Protein AF-A0AAU0S8W0-F1 (afdb_monomer)

Nearest PDB structures (foldseek):
  8cdj-assembly1_D  TM=6.525E-01  e=2.803E-01  Homo sapiens
  7z8t-assembly1_D  TM=6.623E-01  e=2.803E-01  Homo sapiens
  7zbz-assembly1_D  TM=6.639E-01  e=4.796E-01  Homo sapiens
  1u6g-assembly1_C  TM=6.606E-01  e=6.621E-01  Homo sapiens
  6lyq-assembly1_A  TM=6.878E-01  e=5.381E+00  Escherichia coli K-12

Solvent-accessible surface area (backbone atoms only — not comparable to full-atom values): 16474 Å² total; per-residue (Å²): 134,85,87,85,89,75,90,78,86,78,78,77,86,72,80,75,73,72,75,81,63,52,69,45,64,50,66,24,34,27,66,40,72,46,66,46,52,93,58,69,86,47,41,67,53,52,50,59,54,32,69,68,59,67,65,45,73,46,27,80,69,37,64,66,62,57,50,20,44,51,44,42,43,68,72,43,71,80,40,49,70,49,69,48,78,46,81,32,65,57,18,23,25,35,42,36,38,36,48,39,72,73,86,60,74,73,81,59,77,89,72,90,53,40,98,53,71,77,74,58,67,66,61,53,52,53,50,53,52,42,53,54,49,51,50,44,43,30,51,29,68,82,58,60,80,88,50,76,45,67,47,96,68,43,20,50,36,42,77,49,66,74,55,27,54,43,30,53,51,45,27,57,53,45,67,77,38,53,76,51,49,66,51,26,51,39,30,72,47,58,69,54,25,26,50,40,47,55,51,40,44,25,53,43,46,57,70,60,36,41,60,52,28,65,75,28,62,73,44,85,46,65,67,34,20,36,36,18,33,49,48,44,35,74,42,37,90,75,56,46,76,76,53,46,53,58,51,44,54,54,29,58,52,34,58,73,64,56,55,68,63,44,25,53,31,23,50,50,30,44,52,44,54,47,53,51,55,70,75,61,74,81,81,84,78,81,88,74,90,133

pLDDT: mean 78.85, std 19.4, range [22.61, 96.75]

Secondary structure (DSSP, 8-state):
----------------------GGGSEEEEEEEEEE-S-GGGHHHHHHHH---TT-EEETT-HHHHHHHHHHHHH-TTEEEEEEEEEETTTEEEEEEEEEETT----PPPP--B-PPPPPHHHHHHHHHHHHHHHHHHH-SSS----EEE-TTSSEEESSHHHHHHHHHHHHHHHH-HHHHHHHTTBS-HHHHHHHHHHGGGSS-HHHHHHHHHTTTT-SSHHHHHHHHHHHHHTGGGS-HHHHHHHHHHHHHHHHHS-HHHHHHHHHHHHHHHHHHHHS-SSSSS-S--

Radius of gyration: 23.42 Å; Cα contacts (8 Å, |Δi|>4): 396; chains: 1; bounding box: 45×95×62 Å

Sequence (290 aa):
MKIIFILCIFFFSCHVTASDRTASDVALKWVDIEVITNQFDQINEVKKVSGLRPGFTAALSDPLLRSACNRIRTKYKTAKINCRGISMEGASALYVVEISDLENSDSIPDRYCSEVKVLPPESVILLENWKLTLEKQLASPESGPISEYINDNHFLDYRHSELHEFALALYREISLHMSRIDNQVASCISEERENVINLLNFLGDPNRAIRIAETYLADEDASVRNSAFRLLASFSKYITVRSSQHLLDLACNNLRNTTFTDRNKSLVLISELLTKKTLQPIQSANNVDS

Structure (mmCIF, N/CA/C/O backbone):
data_AF-A0AAU0S8W0-F1
#
_entry.id   AF-A0AAU0S8W0-F1
#
loop_
_atom_site.group_PDB
_atom_site.id
_atom_site.type_symbol
_atom_site.label_atom_id
_atom_site.label_alt_id
_atom_site.label_comp_id
_atom_site.label_asym_id
_atom_site.label_entity_id
_atom_site.label_seq_id
_atom_site.pdbx_PDB_ins_code
_atom_site.Cartn_x
_atom_site.Cartn_y
_atom_site.Cartn_z
_atom_site.occupancy
_atom_site.B_iso_or_equiv
_atom_site.auth_seq_id
_atom_site.auth_comp_id
_atom_site.auth_asym_id
_atom_site.auth_atom_id
_atom_site.pdbx_PDB_model_num
ATOM 1 N N . MET A 1 1 ? 23.365 53.503 -33.150 1.00 32.06 1 MET A N 1
ATOM 2 C CA . MET A 1 1 ? 24.481 52.723 -32.573 1.00 32.06 1 MET A CA 1
ATOM 3 C C . MET A 1 1 ? 24.661 53.153 -31.117 1.00 32.06 1 MET A C 1
ATOM 5 O O . MET A 1 1 ? 24.812 54.345 -30.908 1.00 32.06 1 MET A O 1
ATOM 9 N N . LYS A 1 2 ? 24.622 52.186 -30.177 1.00 29.95 2 LYS A N 1
ATOM 10 C CA . LYS A 1 2 ? 24.840 52.261 -28.704 1.00 29.95 2 LYS A CA 1
ATOM 11 C C . LYS A 1 2 ? 23.779 53.048 -27.904 1.00 29.95 2 LYS A C 1
ATOM 13 O O . LYS A 1 2 ? 23.778 54.266 -27.909 1.00 29.95 2 LYS A O 1
ATOM 18 N N . ILE A 1 3 ? 22.715 52.385 -27.431 1.00 32.03 3 ILE A N 1
ATOM 19 C CA . ILE A 1 3 ? 22.570 51.588 -26.182 1.00 32.03 3 ILE A CA 1
ATOM 20 C C . ILE A 1 3 ? 22.672 52.469 -24.926 1.00 32.03 3 ILE A C 1
ATOM 22 O O . ILE A 1 3 ? 23.760 52.733 -24.428 1.00 32.03 3 ILE A O 1
ATOM 26 N N . ILE A 1 4 ? 21.502 52.858 -24.412 1.00 32.12 4 ILE A N 1
ATOM 27 C CA . ILE A 1 4 ? 21.273 53.248 -23.019 1.00 32.12 4 ILE A CA 1
ATOM 28 C C . ILE A 1 4 ? 20.640 52.023 -22.355 1.00 32.12 4 ILE A C 1
ATOM 30 O O . ILE A 1 4 ? 19.534 51.625 -22.714 1.00 32.12 4 ILE A O 1
ATOM 34 N N . PHE A 1 5 ? 21.372 51.395 -21.438 1.00 28.34 5 PHE A N 1
ATOM 35 C CA . PHE A 1 5 ? 20.883 50.309 -20.594 1.00 28.34 5 PHE A CA 1
ATOM 36 C C . PHE A 1 5 ? 20.460 50.948 -19.268 1.00 28.34 5 PHE A C 1
ATOM 38 O O . PHE A 1 5 ? 21.302 51.256 -18.428 1.00 28.34 5 PHE A O 1
ATOM 45 N N . ILE A 1 6 ? 19.164 51.216 -19.106 1.00 32.41 6 ILE A N 1
ATOM 46 C CA . ILE A 1 6 ? 18.573 51.506 -17.798 1.00 32.41 6 ILE A CA 1
ATOM 47 C C . ILE A 1 6 ? 17.739 50.290 -17.420 1.00 32.41 6 ILE A C 1
ATOM 49 O O . ILE A 1 6 ? 16.803 49.899 -18.113 1.00 32.41 6 ILE A O 1
ATOM 53 N N . LEU A 1 7 ? 18.172 49.676 -16.324 1.00 28.03 7 LEU A N 1
ATOM 54 C CA . LEU A 1 7 ? 17.565 48.552 -15.638 1.00 28.03 7 LEU A CA 1
ATOM 55 C C . LEU A 1 7 ? 16.153 48.951 -15.171 1.00 28.03 7 LEU A C 1
ATOM 57 O O . LEU A 1 7 ? 15.996 49.648 -14.172 1.00 28.03 7 LEU A O 1
ATOM 61 N N . CYS A 1 8 ? 15.118 48.500 -15.876 1.00 25.83 8 CYS A N 1
ATOM 62 C CA . CYS A 1 8 ? 13.765 48.440 -15.331 1.00 25.83 8 CYS A CA 1
ATOM 63 C C . CYS A 1 8 ? 13.524 47.017 -14.825 1.00 25.83 8 CYS A C 1
ATOM 65 O O . CYS A 1 8 ? 13.118 46.131 -15.573 1.00 25.83 8 CYS A O 1
ATOM 67 N N . ILE A 1 9 ? 13.800 46.809 -13.537 1.00 29.48 9 ILE A N 1
ATOM 68 C CA . ILE A 1 9 ? 13.311 45.660 -12.777 1.00 29.48 9 ILE A CA 1
ATOM 69 C C . ILE A 1 9 ? 11.802 45.868 -12.601 1.00 29.48 9 ILE A C 1
ATOM 71 O O . ILE A 1 9 ? 11.355 46.537 -11.677 1.00 29.48 9 ILE A O 1
ATOM 75 N N . PHE A 1 10 ? 11.023 45.313 -13.523 1.00 26.89 10 PHE A N 1
ATOM 76 C CA . PHE A 1 10 ? 9.624 44.964 -13.300 1.00 26.89 10 PHE A CA 1
ATOM 77 C C . PHE A 1 10 ? 9.554 43.439 -13.253 1.00 26.89 10 PHE A C 1
ATOM 79 O O . PHE A 1 10 ? 9.259 42.792 -14.253 1.00 26.89 10 PHE A O 1
ATOM 86 N N . PHE A 1 11 ? 9.850 42.855 -12.091 1.00 26.89 11 PHE A N 1
ATOM 87 C CA . PHE A 1 11 ? 9.315 41.536 -11.780 1.00 26.89 11 PHE A CA 1
ATOM 88 C C . PHE A 1 11 ? 8.020 41.744 -11.017 1.00 26.89 11 PHE A C 1
ATOM 90 O O . PHE A 1 11 ? 7.998 42.194 -9.872 1.00 26.89 11 PHE A O 1
ATOM 97 N N . PHE A 1 12 ? 6.944 41.466 -11.743 1.00 27.91 12 PHE A N 1
ATOM 98 C CA . PHE A 1 12 ? 5.604 41.286 -11.235 1.00 27.91 12 PHE A CA 1
ATOM 99 C C . PHE A 1 12 ? 5.625 40.502 -9.925 1.00 27.91 12 PHE A C 1
ATOM 101 O O . PHE A 1 12 ? 6.168 39.401 -9.831 1.00 27.91 12 PHE A O 1
ATOM 108 N N . SER A 1 13 ? 4.965 41.083 -8.933 1.00 28.12 13 SER A N 1
ATOM 109 C CA . SER A 1 13 ? 4.451 40.394 -7.768 1.00 28.12 13 SER A CA 1
ATOM 110 C C . SER A 1 13 ? 3.520 39.263 -8.216 1.00 28.12 13 SER A C 1
ATOM 112 O O . SER A 1 13 ? 2.322 39.461 -8.375 1.00 28.12 13 SER A O 1
ATOM 114 N N . CYS A 1 14 ? 4.055 38.057 -8.380 1.00 22.61 14 CYS A N 1
ATOM 115 C CA . CYS A 1 14 ? 3.301 36.863 -8.037 1.00 22.61 14 CYS A CA 1
ATOM 116 C C . CYS A 1 14 ? 3.643 36.571 -6.582 1.00 22.61 14 CYS A C 1
ATOM 118 O O . CYS A 1 14 ? 4.651 35.941 -6.273 1.00 22.61 14 CYS A O 1
ATOM 120 N N . HIS A 1 15 ? 2.801 37.064 -5.671 1.00 24.61 15 HIS A N 1
ATOM 121 C CA . HIS A 1 15 ? 2.592 36.343 -4.427 1.00 24.61 15 HIS A CA 1
ATOM 122 C C . HIS A 1 15 ? 2.082 34.960 -4.829 1.00 24.61 15 HIS A C 1
ATOM 124 O O . HIS A 1 15 ? 0.888 34.753 -5.026 1.00 24.61 15 HIS A O 1
ATOM 130 N N . VAL A 1 16 ? 3.005 34.016 -4.989 1.00 24.02 16 VAL A N 1
ATOM 131 C CA . VAL A 1 16 ? 2.693 32.616 -4.760 1.00 24.02 16 VAL A CA 1
ATOM 132 C C . VAL A 1 16 ? 2.439 32.553 -3.262 1.00 24.02 16 VAL A C 1
ATOM 134 O O . VAL A 1 16 ? 3.329 32.274 -2.465 1.00 24.02 16 VAL A O 1
ATOM 137 N N . THR A 1 17 ? 1.216 32.886 -2.851 1.00 26.62 17 THR A N 1
ATOM 138 C CA . THR A 1 17 ? 0.635 32.202 -1.707 1.00 26.62 17 THR A CA 1
ATOM 139 C C . THR A 1 17 ? 0.587 30.749 -2.132 1.00 26.62 17 THR A C 1
ATOM 141 O O . THR A 1 17 ? -0.372 30.299 -2.759 1.00 26.62 17 THR A O 1
ATOM 144 N N . ALA A 1 18 ? 1.683 30.044 -1.860 1.00 26.84 18 ALA A N 1
ATOM 145 C CA . ALA A 1 18 ? 1.638 28.628 -1.614 1.00 26.84 18 ALA A CA 1
ATOM 146 C C . ALA A 1 18 ? 0.591 28.483 -0.512 1.00 26.84 18 ALA A C 1
ATOM 148 O O . ALA A 1 18 ? 0.826 28.771 0.659 1.00 26.84 18 ALA A O 1
ATOM 149 N N . SER A 1 19 ? -0.631 28.151 -0.913 1.00 28.36 19 SER A N 1
ATOM 150 C CA . SER A 1 19 ? -1.501 27.409 -0.030 1.00 28.36 19 SER A CA 1
ATOM 151 C C . SER A 1 19 ? -0.804 26.063 0.119 1.00 28.36 19 SER A C 1
ATOM 153 O O . SER A 1 19 ? -1.128 25.128 -0.610 1.00 28.36 19 SER A O 1
ATOM 155 N N . ASP A 1 20 ? 0.163 26.003 1.039 1.00 31.67 20 ASP A N 1
ATOM 156 C CA . ASP A 1 20 ? 0.683 24.793 1.675 1.00 31.67 20 ASP A CA 1
ATOM 157 C C . ASP A 1 20 ? -0.466 24.132 2.444 1.00 31.67 20 ASP A C 1
ATOM 159 O O . ASP A 1 20 ? -0.455 23.988 3.660 1.00 31.67 20 ASP A O 1
ATOM 163 N N . ARG A 1 21 ? -1.525 23.762 1.725 1.00 33.91 21 ARG A N 1
ATOM 164 C CA . ARG A 1 21 ? -2.426 22.720 2.171 1.00 33.91 21 ARG A CA 1
ATOM 165 C C . ARG A 1 21 ? -1.772 21.443 1.698 1.00 33.91 21 ARG A C 1
ATOM 167 O O . ARG A 1 21 ? -2.054 20.949 0.608 1.00 33.91 21 ARG A O 1
ATOM 174 N N . THR A 1 22 ? -0.859 20.940 2.517 1.00 42.81 22 THR A N 1
ATOM 175 C CA . THR A 1 22 ? -0.537 19.518 2.512 1.00 42.81 22 THR A CA 1
ATOM 176 C C . THR A 1 22 ? -1.856 18.741 2.519 1.00 42.81 22 THR A C 1
ATOM 178 O O . THR A 1 22 ? -2.847 19.190 3.103 1.00 42.81 22 THR A O 1
ATOM 181 N N . ALA A 1 23 ? -1.909 17.573 1.872 1.00 48.97 23 ALA A N 1
ATOM 182 C CA . ALA A 1 23 ? -3.107 16.722 1.865 1.00 48.97 23 ALA A CA 1
ATOM 183 C C . ALA A 1 23 ? -3.649 16.443 3.290 1.00 48.97 23 ALA A C 1
ATOM 185 O O . ALA A 1 23 ? -4.834 16.160 3.461 1.00 48.97 23 ALA A O 1
ATOM 186 N N . SER A 1 24 ? -2.808 16.629 4.319 1.00 58.75 24 SER A N 1
ATOM 187 C CA . SER A 1 24 ? -3.168 16.614 5.738 1.00 58.75 24 SER A CA 1
ATOM 188 C C . SER A 1 24 ? -4.278 17.581 6.148 1.00 58.75 24 SER A C 1
ATOM 190 O O . SER A 1 24 ? -4.929 17.303 7.151 1.00 58.75 24 SER A O 1
ATOM 192 N N . ASP A 1 25 ? -4.488 18.676 5.409 1.00 70.94 25 ASP A N 1
ATOM 193 C CA . ASP A 1 25 ? -5.401 19.774 5.762 1.00 70.94 25 ASP A CA 1
ATOM 194 C C . ASP A 1 25 ? -6.706 19.752 4.952 1.00 70.94 25 ASP A C 1
ATOM 196 O O . ASP A 1 25 ? -7.592 20.594 5.141 1.00 70.94 25 ASP A O 1
ATOM 200 N N . VAL A 1 26 ? -6.853 18.780 4.048 1.00 79.19 26 VAL A N 1
ATOM 201 C CA . VAL A 1 26 ? -8.117 18.528 3.355 1.00 79.19 26 VAL A CA 1
ATOM 202 C C . VAL A 1 26 ? -9.079 17.863 4.333 1.00 79.19 26 VAL A C 1
ATOM 204 O O . VAL A 1 26 ? -8.762 16.851 4.954 1.00 79.19 26 VAL A O 1
ATOM 207 N N . ALA A 1 27 ? -10.265 18.446 4.486 1.00 86.38 27 ALA A N 1
ATOM 208 C CA . ALA A 1 27 ? -11.272 17.926 5.393 1.00 86.38 27 ALA A CA 1
ATOM 209 C C . ALA A 1 27 ? -11.915 16.660 4.804 1.00 86.38 27 ALA A C 1
ATOM 211 O O . ALA A 1 27 ? -12.496 16.706 3.721 1.00 86.38 27 ALA A O 1
ATOM 212 N N . LEU A 1 28 ? -11.823 15.544 5.529 1.00 88.38 28 LEU A N 1
ATOM 213 C CA . LEU A 1 28 ? -12.359 14.246 5.123 1.00 88.38 28 LEU A CA 1
ATOM 214 C C . LEU A 1 28 ? -13.612 13.914 5.931 1.00 88.38 28 LEU A C 1
ATOM 216 O O . LEU A 1 28 ? -13.687 14.209 7.127 1.00 88.38 28 LEU A O 1
ATOM 220 N N . LYS A 1 29 ? -14.586 13.262 5.296 1.00 92.38 29 LYS A N 1
ATOM 221 C CA . LYS A 1 29 ? -15.752 12.683 5.961 1.00 92.38 29 LYS A CA 1
ATOM 222 C C . LYS A 1 29 ? -15.375 11.334 6.570 1.00 92.38 29 LYS A C 1
ATOM 224 O O . LYS A 1 29 ? -15.158 10.355 5.863 1.00 92.38 29 LYS A O 1
ATOM 229 N N . TRP A 1 30 ? -15.358 11.255 7.890 1.00 93.31 30 TRP A N 1
ATOM 230 C CA . TRP A 1 30 ? -14.997 10.043 8.613 1.00 93.31 30 TRP A CA 1
ATOM 231 C C . TRP A 1 30 ? -16.183 9.088 8.691 1.00 93.31 30 TRP A C 1
ATOM 233 O O . TRP A 1 30 ? -17.122 9.318 9.452 1.00 93.31 30 TRP A O 1
ATOM 243 N N . VAL A 1 31 ? -16.177 8.037 7.876 1.00 93.38 31 VAL A N 1
ATOM 244 C CA . VAL A 1 31 ? -17.350 7.181 7.659 1.00 93.38 31 VAL A CA 1
ATOM 245 C C . VAL A 1 31 ? -17.606 6.201 8.800 1.00 93.38 31 VAL A C 1
ATOM 247 O O . VAL A 1 31 ? -18.765 5.911 9.074 1.00 93.38 31 VAL A O 1
ATOM 250 N N . ASP A 1 32 ? -16.565 5.745 9.498 1.00 92.25 32 ASP A N 1
ATOM 251 C CA . ASP A 1 32 ? -16.671 4.936 10.719 1.00 92.25 32 ASP A CA 1
ATOM 252 C C . ASP A 1 32 ? -15.347 4.963 11.511 1.00 92.25 32 ASP A C 1
ATOM 254 O O . ASP A 1 32 ? -14.320 5.491 11.066 1.00 92.25 32 ASP A O 1
ATOM 258 N N . ILE A 1 33 ? -15.397 4.382 12.705 1.00 91.81 33 ILE A N 1
ATOM 259 C CA . ILE A 1 33 ? -14.261 3.999 13.531 1.00 91.81 33 ILE A CA 1
ATOM 260 C C . ILE A 1 33 ? -14.105 2.484 13.416 1.00 91.81 33 ILE A C 1
ATOM 262 O O . ILE A 1 33 ? -14.977 1.747 13.872 1.00 91.81 33 ILE A O 1
ATOM 266 N N . GLU A 1 34 ? -12.994 2.016 12.868 1.00 88.88 34 GLU A N 1
ATOM 267 C CA . GLU A 1 34 ? -12.678 0.591 12.797 1.00 88.88 34 GLU A CA 1
ATOM 268 C C . GLU A 1 34 ? -11.776 0.212 13.971 1.00 88.88 34 GLU A C 1
ATOM 270 O O . GLU A 1 34 ? -10.740 0.842 14.189 1.00 88.88 34 GLU A O 1
ATOM 275 N N . VAL A 1 35 ? -12.162 -0.803 14.747 1.00 87.44 35 VAL A N 1
ATOM 276 C CA . VAL A 1 35 ? -11.379 -1.268 15.901 1.00 87.44 35 VAL A CA 1
ATOM 277 C C . VAL A 1 35 ? -10.846 -2.656 15.608 1.00 87.44 35 VAL A C 1
ATOM 279 O O . VAL A 1 35 ? -11.622 -3.598 15.468 1.00 87.44 35 VAL A O 1
ATOM 282 N N . ILE A 1 36 ? -9.523 -2.789 15.579 1.00 81.19 36 ILE A N 1
ATOM 283 C CA . ILE A 1 36 ? -8.864 -4.075 15.388 1.00 81.19 36 ILE A CA 1
ATOM 284 C C . ILE A 1 36 ? -8.243 -4.530 16.686 1.00 81.19 36 ILE A C 1
ATOM 286 O O . ILE A 1 36 ? -7.337 -3.901 17.229 1.00 81.19 36 ILE A O 1
ATOM 290 N N . THR A 1 37 ? -8.751 -5.655 17.160 1.00 81.31 37 THR A N 1
ATOM 291 C CA . THR A 1 37 ? -8.352 -6.287 18.405 1.00 81.31 37 THR A CA 1
ATOM 292 C C . THR A 1 37 ? -8.659 -7.777 18.318 1.00 81.31 37 THR A C 1
ATOM 294 O O . THR A 1 37 ? -9.568 -8.188 17.596 1.00 81.31 37 THR A O 1
ATOM 297 N N . ASN A 1 38 ? -7.916 -8.591 19.065 1.00 74.12 38 ASN A N 1
ATOM 298 C CA . ASN A 1 38 ? -8.281 -9.991 19.295 1.00 74.12 38 ASN A CA 1
ATOM 299 C C . ASN A 1 38 ? -9.389 -10.125 20.367 1.00 74.12 38 ASN A C 1
ATOM 301 O O . ASN A 1 38 ? -9.966 -11.197 20.528 1.00 74.12 38 ASN A O 1
ATOM 305 N N . GLN A 1 39 ? -9.690 -9.043 21.093 1.00 81.38 39 GLN A N 1
ATOM 306 C CA . GLN A 1 39 ? -10.667 -8.972 22.183 1.00 81.38 39 GLN A CA 1
ATOM 307 C C . GLN A 1 39 ? -11.937 -8.266 21.678 1.00 81.38 39 GLN A C 1
ATOM 309 O O . GLN A 1 39 ? -12.151 -7.070 21.892 1.00 81.38 39 GLN A O 1
ATOM 314 N N . PHE A 1 40 ? -12.745 -8.996 20.901 1.00 80.94 40 PHE A N 1
ATOM 315 C CA . PHE A 1 40 ? -13.895 -8.448 20.160 1.00 80.94 40 PHE A CA 1
ATOM 316 C C . PHE A 1 40 ? -14.958 -7.778 21.045 1.00 80.94 40 PHE A C 1
ATOM 318 O O . PHE A 1 40 ? -15.670 -6.881 20.593 1.00 80.94 40 PHE A O 1
ATOM 325 N N . ASP A 1 41 ? -15.053 -8.175 22.312 1.00 86.12 41 ASP A N 1
ATOM 326 C CA . ASP A 1 41 ? -15.945 -7.594 23.315 1.00 86.12 41 ASP A CA 1
ATOM 327 C C . ASP A 1 41 ? -15.633 -6.117 23.619 1.00 86.12 41 ASP A C 1
ATOM 329 O O . ASP A 1 41 ? -16.524 -5.359 24.010 1.00 86.12 41 ASP A O 1
ATOM 333 N N . GLN A 1 42 ? -14.405 -5.665 23.352 1.00 87.44 42 GLN A N 1
ATOM 334 C CA . GLN A 1 42 ? -13.969 -4.294 23.624 1.00 87.44 42 GLN A CA 1
ATOM 335 C C . GLN A 1 42 ? -14.287 -3.305 22.496 1.00 87.44 42 GLN A C 1
ATOM 337 O O . GLN A 1 42 ? -14.213 -2.096 22.714 1.00 87.44 42 GLN A O 1
ATOM 342 N N . ILE A 1 43 ? -14.687 -3.767 21.304 1.00 89.44 43 ILE A N 1
ATOM 343 C CA . ILE A 1 43 ? -14.872 -2.912 20.114 1.00 89.44 43 ILE A CA 1
ATOM 344 C C . ILE A 1 43 ? -15.814 -1.733 20.392 1.00 89.44 43 ILE A C 1
ATOM 346 O O . ILE A 1 43 ? -15.469 -0.574 20.148 1.00 89.44 43 ILE A O 1
ATOM 350 N N . ASN A 1 44 ? -16.995 -2.006 20.950 1.00 92.69 44 ASN A N 1
ATOM 351 C CA . ASN A 1 44 ? -17.990 -0.967 21.226 1.00 92.69 44 ASN A CA 1
ATOM 352 C C . ASN A 1 44 ? -17.523 0.012 22.312 1.00 92.69 44 ASN A C 1
ATOM 354 O O . ASN A 1 44 ? -17.827 1.207 22.247 1.00 92.69 44 ASN A O 1
ATOM 358 N N . GLU A 1 45 ? -16.768 -0.474 23.298 1.00 94.62 45 GLU A N 1
ATOM 359 C CA . GLU A 1 45 ? -16.191 0.379 24.334 1.00 94.62 45 GLU A CA 1
ATOM 360 C C . GLU A 1 45 ? -15.124 1.304 23.744 1.00 94.62 45 GLU A C 1
ATOM 362 O O . GLU A 1 45 ? -15.156 2.505 24.005 1.00 94.62 45 GLU A O 1
ATOM 367 N N . VAL A 1 46 ? -14.239 0.792 22.888 1.00 93.12 46 VAL A N 1
ATOM 368 C CA . VAL A 1 46 ? -13.207 1.585 22.207 1.00 93.12 46 VAL A CA 1
ATOM 369 C C . VAL A 1 46 ? -13.840 2.676 21.346 1.00 93.12 46 VAL A C 1
ATOM 371 O O . VAL A 1 46 ? -13.453 3.844 21.466 1.00 93.12 46 VAL A O 1
ATOM 374 N N . LYS A 1 47 ? -14.867 2.341 20.547 1.00 94.12 47 LYS A N 1
ATOM 375 C CA . LYS A 1 47 ? -15.629 3.336 19.771 1.00 94.12 47 LYS A CA 1
ATOM 376 C C . LYS A 1 47 ? -16.189 4.427 20.692 1.00 94.12 47 LYS A C 1
ATOM 378 O O . LYS A 1 47 ? -15.999 5.613 20.422 1.00 94.12 47 LYS A O 1
ATOM 383 N N . LYS A 1 48 ? -16.785 4.050 21.829 1.00 94.88 48 LYS A N 1
ATOM 384 C CA . LYS A 1 48 ? -17.325 4.992 22.825 1.00 94.88 48 LYS A CA 1
ATOM 385 C C . LYS A 1 48 ? -16.243 5.870 23.470 1.00 94.88 48 LYS A C 1
ATOM 387 O O . LYS A 1 48 ? -16.441 7.077 23.592 1.00 94.88 48 LYS A O 1
ATOM 392 N N . VAL A 1 49 ? -15.109 5.295 23.871 1.00 96.19 49 VAL A N 1
ATOM 393 C CA . VAL A 1 49 ? -13.985 6.000 24.522 1.00 96.19 49 VAL A CA 1
ATOM 394 C C . VAL A 1 49 ? -13.298 6.971 23.562 1.00 96.19 49 VAL A C 1
ATOM 396 O O . VAL A 1 49 ? -12.873 8.052 23.980 1.00 96.19 49 VAL A O 1
ATOM 399 N N . SER A 1 50 ? -13.229 6.627 22.272 1.00 94.56 50 SER A N 1
ATOM 400 C CA . SER A 1 50 ? -12.685 7.519 21.246 1.00 94.56 50 SER A CA 1
ATOM 401 C C . SER A 1 50 ? -13.415 8.866 21.225 1.00 94.56 50 SER A C 1
ATOM 403 O O . SER A 1 50 ? -12.785 9.895 20.998 1.00 94.56 50 SER A O 1
ATOM 405 N N . GLY A 1 51 ? -14.722 8.886 21.512 1.00 93.44 51 GLY A N 1
ATOM 406 C CA . GLY A 1 51 ? -15.569 10.078 21.441 1.00 93.44 51 GLY A CA 1
ATOM 407 C C . GLY A 1 51 ? -15.815 10.597 20.018 1.00 93.44 51 GLY A C 1
ATOM 408 O O . GLY A 1 51 ? -16.451 11.637 19.864 1.00 93.44 51 GLY A O 1
ATOM 409 N N . LEU A 1 52 ? -15.321 9.899 18.991 1.00 93.62 52 LEU A N 1
ATOM 410 C CA . LEU A 1 52 ? -15.594 10.212 17.592 1.00 93.62 52 LEU A CA 1
ATOM 411 C C . LEU A 1 52 ? -16.981 9.678 17.204 1.00 93.62 52 LEU A C 1
ATOM 413 O O . LEU A 1 52 ? -17.484 8.722 17.797 1.00 93.62 52 LEU A O 1
ATOM 417 N N . ARG A 1 53 ? -17.625 10.306 16.217 1.00 91.50 53 ARG A N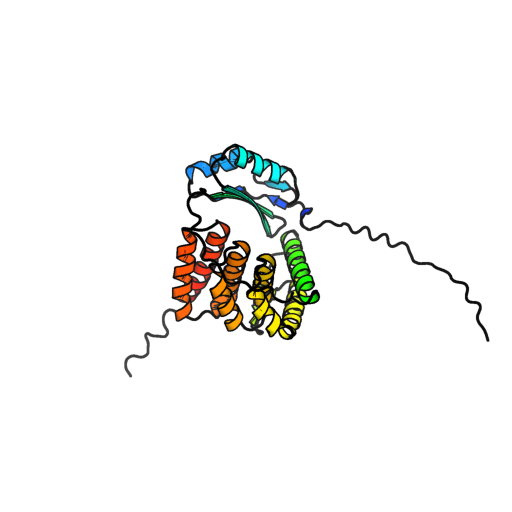 1
ATOM 418 C CA . ARG A 1 53 ? -18.942 9.891 15.712 1.00 91.50 53 ARG A CA 1
ATOM 419 C C . ARG A 1 53 ? -18.890 9.739 14.199 1.00 91.50 53 ARG A C 1
ATOM 421 O O . ARG A 1 53 ? -18.486 10.708 13.569 1.00 91.50 53 ARG A O 1
ATOM 428 N N . PRO A 1 54 ? -19.348 8.621 13.614 1.00 92.25 54 PRO A N 1
ATOM 429 C CA . PRO A 1 54 ? -19.457 8.482 12.165 1.00 92.25 54 PRO A CA 1
ATOM 430 C C . PRO A 1 54 ? -20.120 9.695 11.496 1.00 92.25 54 PRO A C 1
ATOM 432 O O . PRO A 1 54 ? -21.087 10.256 12.014 1.00 92.25 54 PRO A O 1
ATOM 435 N N . GLY A 1 55 ? -19.588 10.101 10.347 1.00 90.50 55 GLY A N 1
ATOM 436 C CA . GLY A 1 55 ? -20.046 11.236 9.549 1.00 90.50 55 GLY A CA 1
ATOM 437 C C . GLY A 1 55 ? -19.436 12.591 9.914 1.00 90.50 55 GLY A C 1
ATOM 438 O O . GLY A 1 55 ? -19.722 13.564 9.216 1.00 90.50 55 GLY A O 1
ATOM 439 N N . PHE A 1 56 ? -18.600 12.688 10.957 1.00 92.94 56 PHE A N 1
ATOM 440 C CA . PHE A 1 56 ? -17.889 13.939 11.240 1.00 92.94 56 PHE A CA 1
ATOM 441 C C . PHE A 1 56 ? -16.898 14.282 10.125 1.00 92.94 56 PHE A C 1
ATOM 443 O O . PHE A 1 56 ? -16.413 13.407 9.412 1.00 92.94 56 PHE A O 1
ATOM 450 N N . THR A 1 57 ? -16.616 15.571 9.964 1.00 92.38 57 THR A N 1
ATOM 451 C CA . THR A 1 57 ? -15.673 16.065 8.960 1.00 92.38 57 THR A CA 1
ATOM 452 C C . THR A 1 57 ? -14.491 16.705 9.665 1.00 92.38 57 THR A C 1
ATOM 454 O O . THR A 1 57 ? -14.684 17.596 10.488 1.00 92.38 57 THR A O 1
ATOM 457 N N . ALA A 1 58 ? -13.288 16.223 9.375 1.00 91.44 58 ALA A N 1
ATOM 458 C CA . ALA A 1 58 ? -12.045 16.731 9.944 1.00 91.44 58 ALA A CA 1
ATOM 459 C C . ALA A 1 58 ? -10.875 16.378 9.028 1.00 91.44 58 ALA A C 1
ATOM 461 O O . ALA A 1 58 ? -10.927 15.373 8.314 1.00 91.44 58 ALA A O 1
ATOM 462 N N . ALA A 1 59 ? -9.823 17.186 9.058 1.00 89.00 59 ALA A N 1
ATOM 463 C CA . ALA A 1 59 ? -8.599 16.890 8.329 1.00 89.00 59 ALA A CA 1
ATOM 464 C C . ALA A 1 59 ? -7.784 15.788 9.035 1.00 89.00 59 ALA A C 1
ATOM 466 O O . ALA A 1 59 ? -7.991 15.522 10.221 1.00 89.00 59 ALA A O 1
ATOM 467 N N . LEU A 1 60 ? -6.848 15.138 8.336 1.00 82.94 60 LEU A N 1
ATOM 468 C CA . LEU A 1 60 ? -5.979 14.118 8.951 1.00 82.94 60 LEU A CA 1
ATOM 469 C C . LEU A 1 60 ? -5.082 14.707 10.052 1.00 82.94 60 LEU A C 1
ATOM 471 O O . LEU A 1 60 ? -4.752 14.009 11.011 1.00 82.94 60 LEU A O 1
ATOM 475 N N . SER A 1 61 ? -4.712 15.986 9.933 1.00 83.56 61 SER A N 1
ATOM 476 C CA . SER A 1 61 ? -3.930 16.728 10.929 1.00 83.56 61 SER A CA 1
ATOM 477 C C . SER A 1 61 ? -4.742 17.174 12.155 1.00 83.56 61 SER A C 1
ATOM 479 O O . SER A 1 61 ? -4.170 17.732 13.095 1.00 83.56 61 SER A O 1
ATOM 481 N N . ASP A 1 62 ? -6.059 16.928 12.188 1.00 89.12 62 ASP A N 1
ATOM 482 C CA . ASP A 1 62 ? -6.940 17.483 13.214 1.00 89.12 62 ASP A CA 1
ATOM 483 C C . ASP A 1 62 ? -6.587 16.971 14.634 1.00 89.12 62 ASP A C 1
ATOM 485 O O . ASP A 1 62 ? -6.563 15.754 14.887 1.00 89.12 62 ASP A O 1
ATOM 489 N N . PRO A 1 63 ? -6.356 17.873 15.615 1.00 90.50 63 PRO A N 1
ATOM 490 C CA . PRO A 1 63 ? -6.054 17.506 17.000 1.00 90.50 63 PRO A CA 1
ATOM 491 C C . PRO A 1 63 ? -7.096 16.594 17.662 1.00 90.50 63 PRO A C 1
ATOM 493 O O . PRO A 1 63 ? -6.760 15.857 18.598 1.00 90.50 63 PRO A O 1
ATOM 496 N N . LEU A 1 64 ? -8.348 16.611 17.195 1.00 93.19 64 LEU A N 1
ATOM 497 C CA . LEU A 1 64 ? -9.424 15.742 17.662 1.00 93.19 64 LEU A CA 1
ATOM 498 C C . LEU A 1 64 ? -9.055 14.260 17.522 1.00 93.19 64 LEU A C 1
ATOM 500 O O . LEU A 1 64 ? -9.302 13.484 18.449 1.00 93.19 64 LEU A O 1
ATOM 504 N N . LEU A 1 65 ? -8.416 13.873 16.414 1.00 91.69 65 LEU A N 1
ATOM 505 C CA . LEU A 1 65 ? -8.016 12.490 16.128 1.00 91.69 65 LEU A CA 1
ATOM 506 C C . LEU A 1 65 ? -6.916 12.018 17.081 1.00 91.69 65 LEU A C 1
ATOM 508 O O . LEU A 1 65 ? -6.957 10.901 17.608 1.00 91.69 65 LEU A O 1
ATOM 512 N N . ARG A 1 66 ? -5.949 12.896 17.366 1.00 89.88 66 ARG A N 1
ATOM 513 C CA . ARG A 1 66 ? -4.892 12.638 18.352 1.00 89.88 66 ARG A CA 1
ATOM 514 C C . ARG A 1 66 ? -5.466 12.540 19.765 1.00 89.88 66 ARG A C 1
ATOM 516 O O . ARG A 1 66 ? -5.094 11.649 20.529 1.00 89.88 66 ARG A O 1
ATOM 523 N N . SER A 1 67 ? -6.398 13.429 20.102 1.00 94.06 67 SER A N 1
ATOM 524 C CA . SER A 1 67 ? -7.108 13.434 21.383 1.00 94.06 67 SER A CA 1
ATOM 525 C C . SER A 1 67 ? -7.915 12.146 21.589 1.00 94.06 67 SER A C 1
ATOM 527 O O . SER A 1 67 ? -7.835 11.536 22.657 1.00 94.06 67 SER A O 1
ATOM 529 N N . ALA A 1 68 ? -8.621 11.680 20.553 1.00 95.31 68 ALA A N 1
ATOM 530 C CA . ALA A 1 68 ? -9.339 10.407 20.560 1.00 95.31 68 ALA A CA 1
ATOM 531 C C . ALA A 1 68 ? -8.406 9.226 20.852 1.00 95.31 68 ALA A C 1
ATOM 533 O O . ALA A 1 68 ? -8.682 8.443 21.760 1.00 95.31 68 ALA A O 1
ATOM 534 N N . CYS A 1 69 ? -7.256 9.158 20.177 1.00 94.31 69 CYS A N 1
ATOM 535 C CA . CYS A 1 69 ? -6.281 8.095 20.413 1.00 94.31 69 CYS A CA 1
ATOM 536 C C . CYS A 1 69 ? -5.736 8.108 21.849 1.00 94.31 69 CYS A C 1
ATOM 538 O O . CYS A 1 69 ? -5.605 7.070 22.498 1.00 94.31 69 CYS A O 1
ATOM 540 N N . ASN A 1 70 ? -5.450 9.298 22.385 1.00 93.88 70 ASN A N 1
ATOM 541 C CA . ASN A 1 70 ? -4.927 9.450 23.742 1.00 93.88 70 ASN A CA 1
ATOM 542 C C . ASN A 1 70 ? -5.936 9.026 24.820 1.00 93.88 70 ASN A C 1
ATOM 544 O O . ASN A 1 70 ? -5.532 8.459 25.838 1.00 93.88 70 ASN A O 1
ATOM 548 N N . ARG A 1 71 ? -7.244 9.237 24.602 1.00 96.62 71 ARG A N 1
ATOM 549 C CA . ARG A 1 71 ? -8.292 8.712 25.497 1.00 96.62 71 ARG A CA 1
ATOM 550 C C . ARG A 1 71 ? -8.250 7.186 25.567 1.00 96.62 71 ARG A C 1
ATOM 552 O O . ARG A 1 71 ? -8.286 6.624 26.659 1.00 96.62 71 ARG A O 1
ATOM 559 N N . ILE A 1 72 ? -8.099 6.531 24.418 1.00 95.00 72 ILE A N 1
ATOM 560 C CA . ILE A 1 72 ? -8.021 5.067 24.319 1.00 95.00 72 ILE A CA 1
ATOM 561 C C . ILE A 1 72 ? -6.749 4.559 25.010 1.00 95.00 72 ILE A C 1
ATOM 563 O O . ILE A 1 72 ? -6.838 3.703 25.884 1.00 95.00 72 ILE A O 1
ATOM 567 N N . ARG A 1 73 ? -5.582 5.158 24.732 1.00 93.25 73 ARG A N 1
ATOM 568 C CA . ARG A 1 73 ? -4.312 4.840 25.423 1.00 93.25 73 ARG A CA 1
ATOM 569 C C . ARG A 1 73 ? -4.406 4.957 26.941 1.00 93.25 73 ARG A C 1
ATOM 571 O O . ARG A 1 73 ? -3.850 4.146 27.670 1.00 93.25 73 ARG A O 1
ATOM 578 N N . THR A 1 74 ? -5.127 5.967 27.420 1.00 93.38 74 THR A N 1
ATOM 579 C CA . THR A 1 74 ? -5.310 6.196 28.859 1.00 93.38 74 THR A CA 1
ATOM 580 C C . THR A 1 74 ? -6.158 5.101 29.508 1.00 93.38 74 THR A C 1
ATOM 582 O O . THR A 1 74 ? -5.915 4.741 30.661 1.00 93.38 74 THR A O 1
ATOM 585 N N . LYS A 1 75 ? -7.145 4.572 28.775 1.00 93.94 75 LYS A N 1
ATOM 586 C CA . LYS A 1 75 ? -8.036 3.495 29.218 1.00 93.94 75 LYS A CA 1
ATOM 587 C C . LYS A 1 75 ? -7.345 2.125 29.172 1.00 93.94 75 LYS A C 1
ATOM 589 O O . LYS A 1 75 ? -7.422 1.389 30.150 1.00 93.94 75 LYS A O 1
ATOM 594 N N . TYR A 1 76 ? -6.646 1.814 28.082 1.00 90.31 76 TYR A N 1
ATOM 595 C CA . TYR A 1 76 ? -5.999 0.520 27.829 1.00 90.31 76 TYR A CA 1
ATOM 596 C C . TYR A 1 76 ? -4.480 0.600 28.044 1.00 90.31 76 TYR A C 1
ATOM 598 O O . TYR A 1 76 ? -3.694 0.441 27.115 1.00 90.31 76 TYR A O 1
ATOM 606 N N . LYS A 1 77 ? -4.052 0.877 29.284 1.00 85.56 77 LYS A N 1
ATOM 607 C CA . LYS A 1 77 ? -2.638 1.164 29.615 1.00 85.56 77 LYS A CA 1
ATOM 608 C C . LYS A 1 77 ? -1.669 0.003 29.377 1.00 85.56 77 LYS A C 1
ATOM 610 O O . LYS A 1 77 ? -0.477 0.238 29.224 1.00 85.56 77 LYS A O 1
ATOM 615 N N . THR A 1 78 ? -2.166 -1.228 29.413 1.00 84.25 78 THR A N 1
ATOM 616 C CA . THR A 1 78 ? -1.368 -2.453 29.264 1.00 84.25 78 THR A CA 1
ATOM 617 C C . THR A 1 78 ? -1.292 -2.940 27.819 1.00 84.25 78 THR A C 1
ATOM 619 O O . THR A 1 78 ? -0.575 -3.896 27.546 1.00 84.25 78 THR A O 1
ATOM 622 N N . ALA A 1 79 ? -2.015 -2.302 26.896 1.00 83.56 79 ALA A N 1
ATOM 623 C CA . ALA A 1 79 ? -2.021 -2.655 25.485 1.00 83.56 79 ALA A CA 1
ATOM 624 C C . ALA A 1 79 ? -1.225 -1.637 24.660 1.00 83.56 79 ALA A C 1
ATOM 626 O O . ALA A 1 79 ? -1.152 -0.447 24.984 1.00 83.56 79 ALA A O 1
ATOM 627 N N . LYS A 1 80 ? -0.669 -2.089 23.537 1.00 83.12 80 LYS A N 1
ATOM 628 C CA . LYS A 1 80 ? -0.103 -1.203 22.521 1.00 83.12 80 LYS A CA 1
ATOM 629 C C . LYS A 1 80 ? -1.242 -0.671 21.653 1.00 83.12 80 LYS A C 1
ATOM 631 O O . LYS A 1 80 ? -1.890 -1.437 20.947 1.00 83.12 80 LYS A O 1
ATOM 636 N N . ILE A 1 81 ? -1.468 0.645 21.703 1.00 84.69 81 ILE A N 1
ATOM 637 C CA . ILE A 1 81 ? -2.523 1.324 20.933 1.00 84.69 81 ILE A CA 1
ATOM 638 C C . ILE A 1 81 ? -1.917 2.148 19.794 1.00 84.69 81 ILE A C 1
ATOM 640 O O . ILE A 1 81 ? -1.212 3.143 20.032 1.00 84.69 81 ILE A O 1
ATOM 644 N N . ASN A 1 82 ? -2.262 1.781 18.561 1.00 83.56 82 ASN A N 1
ATOM 645 C CA . ASN A 1 82 ? -1.935 2.537 17.356 1.00 83.56 82 ASN A CA 1
ATOM 646 C C . ASN A 1 82 ? -3.220 3.087 16.723 1.00 83.56 82 ASN A C 1
ATOM 648 O O . ASN A 1 82 ? -4.180 2.347 16.545 1.00 83.56 82 ASN A O 1
ATOM 652 N N . CYS A 1 83 ? -3.247 4.377 16.387 1.00 86.62 83 CYS A N 1
ATOM 653 C CA . CYS A 1 83 ? -4.396 4.988 15.723 1.00 86.62 83 CYS A CA 1
ATOM 654 C C . CYS A 1 83 ? -3.946 5.672 14.442 1.00 86.62 83 CYS A C 1
ATOM 656 O O . CYS A 1 83 ? -2.944 6.389 14.452 1.00 86.62 83 CYS A O 1
ATOM 658 N N . ARG A 1 84 ? -4.704 5.489 13.363 1.00 85.25 84 ARG A N 1
ATOM 659 C CA . ARG A 1 84 ? -4.398 6.070 12.052 1.00 85.25 84 ARG A CA 1
ATOM 660 C C . ARG A 1 84 ? -5.662 6.371 11.258 1.00 85.25 84 ARG A C 1
ATOM 662 O O . ARG A 1 84 ? -6.697 5.747 11.474 1.00 85.25 84 ARG A O 1
ATOM 669 N N . GLY A 1 85 ? -5.558 7.314 10.330 1.00 85.31 85 GLY A N 1
ATOM 670 C CA . GLY A 1 85 ? -6.575 7.540 9.308 1.00 85.31 85 GLY A CA 1
ATOM 671 C C . GLY A 1 85 ? -6.273 6.725 8.057 1.00 85.31 85 GLY A C 1
ATOM 672 O O . GLY A 1 85 ? -5.113 6.617 7.665 1.00 85.31 85 GLY A O 1
ATOM 673 N N . ILE A 1 86 ? -7.303 6.160 7.434 1.00 82.00 86 ILE A N 1
ATOM 674 C CA . ILE A 1 86 ? -7.218 5.596 6.085 1.00 82.00 86 ILE A CA 1
ATOM 675 C C . ILE A 1 86 ? -8.119 6.433 5.187 1.00 82.00 86 ILE A C 1
ATOM 677 O O . ILE A 1 86 ? -9.340 6.354 5.318 1.00 82.00 86 ILE A O 1
ATOM 681 N N . SER A 1 87 ? -7.520 7.232 4.304 1.00 81.31 87 SER A N 1
ATOM 682 C CA . SER A 1 87 ? -8.252 7.975 3.278 1.00 81.31 87 SER A CA 1
ATOM 683 C C . SER A 1 87 ? -8.863 7.021 2.257 1.00 81.31 87 SER A C 1
ATOM 685 O O . SER A 1 87 ? -8.270 6.008 1.887 1.00 81.31 87 SER A O 1
ATOM 687 N N . MET A 1 88 ? -10.058 7.365 1.807 1.00 81.00 88 MET A N 1
ATOM 688 C CA . MET A 1 88 ? -10.864 6.631 0.848 1.00 81.00 88 MET A CA 1
ATOM 689 C C . MET A 1 88 ? -11.373 7.597 -0.217 1.00 81.00 88 MET A C 1
ATOM 691 O O . MET A 1 88 ? -11.451 8.805 0.011 1.00 81.00 88 MET A O 1
ATOM 695 N N . GLU A 1 89 ? -11.766 7.039 -1.356 1.00 75.56 89 GLU A N 1
ATOM 696 C CA . GLU A 1 89 ? -12.351 7.788 -2.465 1.00 75.56 89 GLU A CA 1
ATOM 697 C C . GLU A 1 89 ? -13.536 8.659 -2.018 1.00 75.56 89 GLU A C 1
ATOM 699 O O . GLU A 1 89 ? -14.296 8.308 -1.107 1.00 75.56 89 GLU A O 1
ATOM 704 N N . GLY A 1 90 ? -13.703 9.807 -2.679 1.00 78.12 90 GLY A N 1
ATOM 705 C CA . GLY A 1 90 ? -14.801 10.729 -2.398 1.00 78.12 90 GLY A CA 1
ATOM 706 C C . GLY A 1 90 ? -14.612 11.517 -1.102 1.00 78.12 90 GLY A C 1
ATOM 707 O O . GLY A 1 90 ? -15.582 11.715 -0.365 1.00 78.12 90 GLY A O 1
ATOM 708 N N . ALA A 1 91 ? -13.374 11.927 -0.800 1.00 83.38 91 ALA A N 1
ATOM 709 C CA . ALA A 1 91 ? -13.019 12.685 0.403 1.00 83.38 91 ALA A CA 1
ATOM 710 C C . ALA A 1 91 ? -13.504 12.020 1.703 1.00 83.38 91 ALA A C 1
ATOM 712 O O . ALA A 1 91 ? -13.960 12.688 2.634 1.00 83.38 91 ALA A O 1
ATOM 713 N N . SER A 1 92 ? -13.454 10.690 1.754 1.00 86.81 92 SER A N 1
ATOM 714 C CA . SER A 1 92 ? -13.902 9.905 2.903 1.00 86.81 92 SER A CA 1
ATOM 715 C C . SER A 1 92 ? -12.711 9.314 3.657 1.00 86.81 92 SER A C 1
ATOM 717 O O . SER A 1 92 ? -11.612 9.222 3.119 1.00 86.81 92 SER A O 1
ATOM 719 N N . ALA A 1 93 ? -12.898 8.928 4.918 1.00 88.19 93 ALA A N 1
ATOM 720 C CA . ALA A 1 93 ? -11.847 8.295 5.710 1.00 88.19 93 ALA A CA 1
ATOM 721 C C . ALA A 1 93 ? -12.389 7.326 6.767 1.00 88.19 93 ALA A C 1
ATOM 723 O O . ALA A 1 93 ? -13.486 7.511 7.290 1.00 88.19 93 ALA A O 1
ATOM 724 N N . LEU A 1 94 ? -11.591 6.325 7.138 1.00 89.69 94 LEU A N 1
ATOM 725 C CA . LEU A 1 94 ? -11.820 5.464 8.303 1.00 89.69 94 LEU A CA 1
ATOM 726 C C . LEU A 1 94 ? -10.835 5.805 9.418 1.00 89.69 94 LEU A C 1
ATOM 728 O O . LEU A 1 94 ? -9.629 5.895 9.175 1.00 89.69 94 LEU A O 1
ATOM 732 N N . TYR A 1 95 ? -11.335 5.952 10.648 1.00 91.19 95 TYR A N 1
ATOM 733 C CA . TYR A 1 95 ? -10.478 6.088 11.825 1.00 91.19 95 TYR A CA 1
ATOM 734 C C . TYR A 1 95 ? -10.191 4.712 12.400 1.00 91.19 95 TYR A C 1
ATOM 736 O O . TYR A 1 95 ? -11.066 4.074 12.975 1.00 91.19 95 TYR A O 1
ATOM 744 N N . VAL A 1 96 ? -8.963 4.247 12.236 1.00 88.75 96 VAL A N 1
ATOM 745 C CA . VAL A 1 96 ? -8.562 2.901 12.622 1.00 88.75 96 VAL A CA 1
ATOM 746 C C . VAL A 1 96 ? -7.871 2.939 13.975 1.00 88.75 96 VAL A C 1
ATOM 748 O O . VAL A 1 96 ? -6.895 3.669 14.146 1.00 88.75 96 VAL A O 1
ATOM 751 N N . VAL A 1 97 ? -8.353 2.129 14.916 1.00 88.81 97 VAL A N 1
ATOM 752 C CA . VAL A 1 97 ? -7.751 1.905 16.232 1.00 88.81 97 VAL A CA 1
ATOM 753 C C . VAL A 1 97 ? -7.311 0.455 16.325 1.00 88.81 97 VAL A C 1
ATOM 755 O O . VAL A 1 97 ? -8.129 -0.458 16.332 1.00 88.81 97 VAL A O 1
ATOM 758 N N . GLU A 1 98 ? -6.011 0.246 16.429 1.00 85.50 98 GLU A N 1
ATOM 759 C CA . GLU A 1 98 ? -5.396 -1.060 16.596 1.00 85.50 98 GLU A CA 1
ATOM 760 C C . GLU A 1 98 ? -4.958 -1.251 18.050 1.00 85.50 98 GLU A C 1
ATOM 762 O O . GLU A 1 98 ? -4.273 -0.395 18.619 1.00 85.50 98 GLU A O 1
ATOM 767 N N . ILE A 1 99 ? -5.368 -2.377 18.634 1.00 85.62 99 ILE A N 1
ATOM 768 C CA . ILE A 1 99 ? -5.068 -2.786 20.005 1.00 85.62 99 ILE A CA 1
ATOM 769 C C . ILE A 1 99 ? -4.338 -4.123 19.941 1.00 85.62 99 ILE A C 1
ATOM 771 O O . ILE A 1 99 ? -4.915 -5.138 19.548 1.00 85.62 99 ILE A O 1
ATOM 775 N N . SER A 1 100 ? -3.065 -4.115 20.326 1.00 77.12 100 SER A N 1
ATOM 776 C CA . SER A 1 100 ? -2.237 -5.319 20.403 1.00 77.12 100 SER A CA 1
ATOM 777 C C . SER A 1 100 ? -1.827 -5.582 21.847 1.00 77.12 100 SER A C 1
ATOM 779 O O . SER A 1 100 ? -1.366 -4.671 22.543 1.00 77.12 100 SER A O 1
ATOM 781 N N . ASP A 1 101 ? -1.944 -6.834 22.278 1.00 68.69 101 ASP A N 1
ATOM 782 C CA . ASP A 1 101 ? -1.354 -7.287 23.534 1.00 68.69 101 ASP A CA 1
ATOM 783 C C . ASP A 1 101 ? 0.177 -7.279 23.402 1.00 68.69 101 ASP A C 1
ATOM 785 O O . ASP A 1 101 ? 0.728 -7.650 22.363 1.00 68.69 101 ASP A O 1
ATOM 789 N N . LEU A 1 102 ? 0.876 -6.814 24.441 1.00 57.25 102 LEU A N 1
ATOM 790 C CA . LEU A 1 102 ? 2.337 -6.655 24.428 1.00 57.25 102 LEU A CA 1
ATOM 791 C C . LEU A 1 102 ? 3.104 -7.992 24.378 1.00 57.25 102 LEU A C 1
ATOM 793 O O . LEU A 1 102 ? 4.314 -7.976 24.179 1.00 57.25 102 LEU A O 1
ATOM 797 N N . GLU A 1 103 ? 2.431 -9.130 24.561 1.00 48.84 103 GLU A N 1
ATOM 798 C CA . GLU A 1 103 ? 3.085 -10.415 24.847 1.00 48.84 103 GLU A CA 1
ATOM 799 C C . GLU A 1 103 ? 3.549 -11.218 23.620 1.00 48.84 103 GLU A C 1
ATOM 801 O O . GLU A 1 103 ? 4.325 -12.148 23.794 1.00 48.84 103 GLU A O 1
ATOM 806 N N . ASN A 1 104 ? 3.171 -10.858 22.387 1.00 43.69 104 ASN A N 1
ATOM 807 C CA . ASN A 1 104 ? 3.483 -11.668 21.194 1.00 43.69 104 ASN A CA 1
ATOM 808 C C . ASN A 1 104 ? 4.180 -10.878 20.074 1.00 43.69 104 ASN A C 1
ATOM 810 O O . ASN A 1 104 ? 3.720 -10.882 18.933 1.00 43.69 104 ASN A O 1
ATOM 814 N N . SER A 1 105 ? 5.295 -10.203 20.361 1.00 46.00 105 SER A N 1
ATOM 815 C CA . SER A 1 105 ? 6.274 -9.960 19.293 1.00 46.00 105 SER A CA 1
ATOM 816 C C . SER A 1 105 ? 7.293 -11.090 19.325 1.00 46.00 105 SER A C 1
ATOM 818 O O . SER A 1 105 ? 8.295 -11.000 20.037 1.00 46.00 105 SER A O 1
ATOM 820 N N . ASP A 1 106 ? 7.023 -12.165 18.583 1.00 45.38 106 ASP A N 1
ATOM 821 C CA . ASP A 1 106 ? 8.070 -13.123 18.236 1.00 45.38 106 ASP A CA 1
ATOM 822 C C . ASP A 1 106 ? 9.257 -12.317 17.688 1.00 45.38 106 ASP A C 1
ATOM 824 O O . ASP A 1 106 ? 9.087 -11.465 16.811 1.00 45.38 106 ASP A O 1
ATOM 828 N N . SER A 1 107 ? 10.440 -12.513 18.272 1.00 43.38 107 SER A N 1
ATOM 829 C CA . SER A 1 107 ? 11.662 -11.833 17.854 1.00 43.38 107 SER A CA 1
ATOM 830 C C . SER A 1 107 ? 11.898 -12.123 16.374 1.00 43.38 107 SER A C 1
ATOM 832 O O . SER A 1 107 ? 12.209 -13.257 16.003 1.00 43.38 107 SER A O 1
ATOM 834 N N . ILE A 1 108 ? 11.713 -11.109 15.532 1.00 53.22 108 ILE A N 1
ATOM 835 C CA . ILE A 1 108 ? 12.034 -11.188 14.111 1.00 53.22 108 ILE A CA 1
ATOM 836 C C . ILE A 1 108 ? 13.558 -11.359 14.032 1.00 53.22 108 ILE A C 1
ATOM 838 O O . ILE A 1 108 ? 14.269 -10.609 14.701 1.00 53.22 108 ILE A O 1
ATOM 842 N N . PRO A 1 109 ? 14.074 -12.377 13.322 1.00 51.12 109 PRO A N 1
ATOM 843 C CA . PRO A 1 109 ? 15.503 -12.653 13.304 1.00 51.12 109 PRO A CA 1
ATOM 844 C C . PRO A 1 109 ? 16.294 -11.441 12.808 1.00 51.12 109 PRO A C 1
ATOM 846 O O . PRO A 1 109 ? 15.914 -10.819 11.814 1.00 51.12 109 PRO A O 1
ATOM 849 N N . ASP A 1 110 ? 17.406 -11.150 13.492 1.00 48.28 110 ASP A N 1
ATOM 850 C CA . ASP A 1 110 ? 18.326 -10.073 13.131 1.00 48.28 110 ASP A CA 1
ATOM 851 C C . ASP A 1 110 ? 18.730 -10.201 11.664 1.00 48.28 110 ASP A C 1
ATOM 853 O O . ASP A 1 110 ? 19.281 -11.213 11.213 1.00 48.28 110 ASP A O 1
ATOM 857 N N . ARG A 1 111 ? 18.450 -9.146 10.907 1.00 64.50 111 ARG A N 1
ATOM 858 C CA . ARG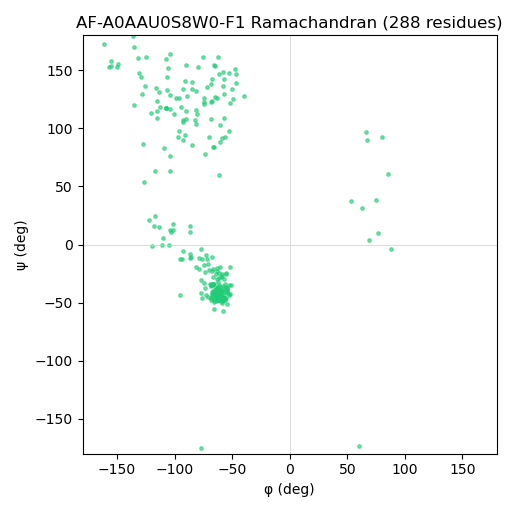 A 1 111 ? 18.795 -9.082 9.501 1.00 64.50 111 ARG A CA 1
ATOM 859 C C . ARG A 1 111 ? 20.157 -8.426 9.328 1.00 64.50 111 ARG A C 1
ATOM 861 O O . ARG A 1 111 ? 20.409 -7.340 9.840 1.00 64.50 111 ARG A O 1
ATOM 868 N N . TYR A 1 112 ? 21.004 -9.037 8.503 1.00 64.50 112 TYR A N 1
ATOM 869 C CA . TYR A 1 112 ? 22.196 -8.363 8.003 1.00 64.50 112 TYR A CA 1
ATOM 870 C C . TYR A 1 112 ? 21.775 -7.232 7.057 1.00 64.50 112 TYR A C 1
ATOM 872 O O . TYR A 1 112 ? 21.273 -7.477 5.956 1.00 64.50 112 TYR A O 1
ATOM 880 N N . CYS A 1 113 ? 21.936 -5.998 7.517 1.00 73.00 113 CYS A N 1
ATOM 881 C CA . CYS A 1 113 ? 21.746 -4.802 6.718 1.00 73.00 113 CYS A CA 1
ATOM 882 C C . CYS A 1 113 ? 23.106 -4.211 6.331 1.00 73.00 113 CYS A C 1
ATOM 884 O O . CYS A 1 113 ? 24.145 -4.564 6.890 1.00 73.00 113 CYS A O 1
ATOM 886 N N . SER A 1 114 ? 23.107 -3.326 5.343 1.00 68.12 114 SER A N 1
ATOM 887 C CA . SER A 1 114 ? 24.316 -2.671 4.852 1.00 68.12 114 SER A CA 1
ATOM 888 C C . SER A 1 114 ? 24.128 -1.160 4.805 1.00 68.12 114 SER A C 1
ATOM 890 O O . SER A 1 114 ? 23.042 -0.665 4.501 1.00 68.12 114 SER A O 1
ATOM 892 N N . GLU A 1 115 ? 25.200 -0.423 5.099 1.00 65.56 115 GLU A N 1
ATOM 893 C CA . GLU A 1 115 ? 25.280 1.025 4.892 1.00 65.56 115 GLU A CA 1
ATOM 894 C C . GLU A 1 115 ? 25.415 1.296 3.384 1.00 65.56 115 GLU A C 1
ATOM 896 O O . GLU A 1 115 ? 26.508 1.462 2.839 1.00 65.56 115 GLU A O 1
ATOM 901 N N . VAL A 1 116 ? 24.299 1.208 2.663 1.00 63.94 116 VAL A N 1
ATOM 902 C CA . VAL A 1 116 ? 24.273 1.293 1.198 1.00 63.94 116 VAL A CA 1
ATOM 903 C C . VAL A 1 116 ? 24.105 2.733 0.728 1.00 63.94 116 VAL A C 1
ATOM 905 O O . VAL A 1 116 ? 23.562 3.591 1.413 1.00 63.94 116 VAL A O 1
ATOM 908 N N . LYS A 1 117 ? 24.582 2.984 -0.495 1.00 59.94 117 LYS A N 1
ATOM 909 C CA . LYS A 1 117 ? 24.379 4.225 -1.244 1.00 59.94 117 LYS A CA 1
ATOM 910 C C . LYS A 1 117 ? 22.890 4.532 -1.425 1.00 59.94 117 LYS A C 1
ATOM 912 O O . LYS A 1 117 ? 22.150 3.712 -1.960 1.00 59.94 117 LYS A O 1
ATOM 917 N N . VAL A 1 118 ? 22.531 5.760 -1.073 1.00 67.12 118 VAL A N 1
ATOM 918 C CA . VAL A 1 118 ? 21.208 6.364 -1.251 1.00 67.12 118 VAL A CA 1
ATOM 919 C C . VAL A 1 118 ? 20.790 6.342 -2.731 1.00 67.12 118 VAL A C 1
ATOM 921 O O . VAL A 1 118 ? 21.623 6.546 -3.626 1.00 67.12 118 VAL A O 1
ATOM 924 N N . LEU A 1 119 ? 19.498 6.108 -2.987 1.00 73.50 119 LEU A N 1
ATOM 925 C CA . LEU A 1 119 ? 18.851 6.322 -4.284 1.00 73.50 119 LEU A CA 1
ATOM 926 C C . LEU A 1 119 ? 19.229 7.711 -4.825 1.00 73.50 119 LEU A C 1
ATOM 928 O O . LEU A 1 119 ? 19.454 8.638 -4.042 1.00 73.50 119 LEU A O 1
ATOM 932 N N . PRO A 1 120 ? 19.274 7.896 -6.154 1.00 76.31 120 PRO A N 1
ATOM 933 C CA . PRO A 1 120 ? 19.306 9.239 -6.717 1.00 76.31 120 PRO A CA 1
ATOM 934 C C . PRO A 1 120 ? 18.178 10.094 -6.108 1.00 76.31 120 PRO A C 1
ATOM 936 O O . PRO A 1 120 ? 17.046 9.600 -6.016 1.00 76.31 120 PRO A O 1
ATOM 939 N N . PRO A 1 121 ? 18.455 11.343 -5.686 1.00 80.25 121 PRO A N 1
ATOM 940 C CA . PRO A 1 121 ? 17.431 12.241 -5.157 1.00 80.25 121 PRO A CA 1
ATOM 941 C C . PRO A 1 121 ? 16.221 12.356 -6.085 1.00 80.25 121 PRO A C 1
ATOM 943 O O . PRO A 1 121 ? 15.091 12.418 -5.617 1.00 80.25 121 PRO A O 1
ATOM 946 N N . GLU A 1 122 ? 16.445 12.307 -7.398 1.00 84.31 122 GLU A N 1
ATOM 947 C CA . GLU A 1 122 ? 15.405 12.356 -8.421 1.00 84.31 122 GLU A CA 1
ATOM 948 C C . GLU A 1 122 ? 14.391 11.211 -8.275 1.00 84.31 122 GLU A C 1
ATOM 950 O O . GLU A 1 122 ? 13.185 11.454 -8.306 1.00 84.31 122 GLU A O 1
ATOM 955 N N . SER A 1 123 ? 14.856 9.979 -8.039 1.00 83.88 123 SER A N 1
ATOM 956 C CA . SER A 1 123 ? 13.985 8.813 -7.835 1.00 83.88 123 SER A CA 1
ATOM 957 C C . SER A 1 123 ? 13.141 8.942 -6.561 1.00 83.88 123 SER A C 1
ATOM 959 O O . SER A 1 123 ? 11.966 8.573 -6.555 1.00 83.88 123 SER A O 1
ATOM 961 N N . VAL A 1 124 ? 13.728 9.480 -5.485 1.00 84.94 124 VAL A N 1
ATOM 962 C CA . VAL A 1 124 ? 13.034 9.706 -4.204 1.00 84.94 124 VAL A CA 1
ATOM 963 C C . VAL A 1 124 ? 11.975 10.796 -4.355 1.00 84.94 124 VAL A C 1
ATOM 965 O O . VAL A 1 124 ? 10.819 10.575 -4.009 1.00 84.94 124 VAL A O 1
ATOM 968 N N . ILE A 1 125 ? 12.338 11.927 -4.964 1.00 87.25 125 ILE A N 1
ATOM 969 C CA . ILE A 1 125 ? 11.429 13.052 -5.213 1.00 87.25 125 ILE A CA 1
ATOM 970 C C . ILE A 1 125 ? 10.259 12.621 -6.105 1.00 87.25 125 ILE A C 1
ATOM 972 O O . ILE A 1 125 ? 9.112 12.976 -5.839 1.00 87.25 125 ILE A O 1
ATOM 976 N N . LEU A 1 126 ? 10.517 11.843 -7.162 1.00 89.81 126 LEU A N 1
ATOM 977 C CA . LEU A 1 126 ? 9.453 11.313 -8.019 1.00 89.81 126 LEU A CA 1
ATOM 978 C C . LEU A 1 126 ? 8.500 10.400 -7.242 1.00 89.81 126 LEU A C 1
ATOM 980 O O . LEU A 1 126 ? 7.285 10.510 -7.412 1.00 89.81 126 LEU A O 1
ATOM 984 N N . LEU A 1 127 ? 9.031 9.535 -6.374 1.00 90.19 127 LEU A N 1
ATOM 985 C CA . LEU A 1 127 ? 8.218 8.656 -5.538 1.00 90.19 127 LEU A CA 1
ATOM 986 C C . LEU A 1 127 ? 7.361 9.452 -4.546 1.00 90.19 127 LEU A C 1
ATOM 988 O O . LEU A 1 127 ? 6.175 9.169 -4.402 1.00 90.19 127 LEU A O 1
ATOM 992 N N . GLU A 1 128 ? 7.937 10.449 -3.876 1.00 90.19 128 GLU A N 1
ATOM 993 C CA . GLU A 1 128 ? 7.219 11.324 -2.943 1.00 90.19 128 GLU A CA 1
ATOM 994 C C . GLU A 1 128 ? 6.108 12.106 -3.648 1.00 90.19 128 GLU A C 1
ATOM 996 O O . GLU A 1 128 ? 4.967 12.111 -3.187 1.00 90.19 128 GLU A O 1
ATOM 1001 N N . ASN A 1 129 ? 6.398 12.688 -4.813 1.00 90.81 129 ASN A N 1
ATOM 1002 C CA . ASN A 1 129 ? 5.405 13.408 -5.608 1.00 90.81 129 ASN A CA 1
ATOM 1003 C C . ASN A 1 129 ? 4.274 12.493 -6.088 1.00 90.81 129 ASN A C 1
ATOM 1005 O O . ASN A 1 129 ? 3.108 12.893 -6.060 1.00 90.81 129 ASN A O 1
ATOM 1009 N N . TRP A 1 130 ? 4.590 11.256 -6.483 1.00 93.50 130 TRP A N 1
ATOM 1010 C CA . TRP A 1 130 ? 3.575 10.257 -6.808 1.00 93.50 130 TRP A CA 1
ATOM 1011 C C . TRP A 1 130 ? 2.696 9.930 -5.591 1.00 93.50 130 TRP A C 1
ATOM 1013 O O . TRP A 1 130 ? 1.472 9.971 -5.716 1.00 93.50 130 TRP A O 1
ATOM 1023 N N . LYS A 1 131 ? 3.285 9.678 -4.408 1.00 89.69 131 LYS A N 1
ATOM 1024 C CA . LYS A 1 131 ? 2.533 9.408 -3.164 1.00 89.69 131 LYS A CA 1
ATOM 1025 C C . LYS A 1 131 ? 1.602 10.573 -2.815 1.00 89.69 131 LYS A C 1
ATOM 1027 O O . LYS A 1 131 ? 0.413 10.359 -2.598 1.00 89.69 131 LYS A O 1
ATOM 1032 N N . LEU A 1 132 ? 2.117 11.803 -2.838 1.00 88.38 132 LEU A N 1
ATOM 1033 C CA . LEU A 1 132 ? 1.344 13.017 -2.551 1.00 88.38 132 LEU A CA 1
ATOM 1034 C C . LEU A 1 132 ? 0.207 13.226 -3.555 1.00 88.38 132 LEU A C 1
ATOM 1036 O O . LEU A 1 132 ? -0.907 13.586 -3.173 1.00 88.38 132 LEU A O 1
ATOM 1040 N N . THR A 1 133 ? 0.470 12.983 -4.839 1.00 88.69 133 THR A N 1
ATOM 1041 C CA . THR A 1 133 ? -0.553 13.077 -5.885 1.00 88.69 133 THR A CA 1
ATOM 1042 C C . THR A 1 133 ? -1.632 12.026 -5.671 1.00 88.69 133 THR A C 1
ATOM 1044 O O . THR A 1 133 ? -2.813 12.355 -5.717 1.00 88.69 133 THR A O 1
ATOM 1047 N N . LEU A 1 134 ? -1.256 10.781 -5.370 1.00 87.31 134 LEU A N 1
ATOM 1048 C CA . LEU A 1 134 ? -2.205 9.710 -5.075 1.00 87.31 134 LEU A CA 1
ATOM 1049 C C . LEU A 1 134 ? -3.093 10.063 -3.874 1.00 87.31 134 LEU A C 1
ATOM 1051 O O . LEU A 1 134 ? -4.313 9.951 -3.964 1.00 87.31 134 LEU A O 1
ATOM 1055 N N . GLU A 1 135 ? -2.508 10.553 -2.780 1.00 84.19 135 GLU A N 1
ATOM 1056 C CA . GLU A 1 135 ? -3.253 11.005 -1.598 1.00 84.19 135 GLU A CA 1
ATOM 1057 C C . GLU A 1 135 ? -4.210 12.155 -1.918 1.00 84.19 135 GLU A C 1
ATOM 1059 O O . GLU A 1 135 ? -5.373 12.128 -1.511 1.00 84.19 135 GLU A O 1
ATOM 1064 N N . LYS A 1 136 ? -3.746 13.148 -2.684 1.00 84.56 136 LYS A N 1
ATOM 1065 C CA . LYS A 1 136 ? -4.568 14.275 -3.131 1.00 84.56 136 LYS A CA 1
ATOM 1066 C C . LYS A 1 136 ? -5.743 13.805 -3.986 1.00 84.56 136 LYS A C 1
ATOM 1068 O O . LYS A 1 136 ? -6.856 14.293 -3.795 1.00 84.56 136 LYS A O 1
ATOM 1073 N N . GLN A 1 137 ? -5.512 12.867 -4.906 1.00 83.62 137 GLN A N 1
ATOM 1074 C CA . GLN A 1 137 ? -6.575 12.315 -5.740 1.00 83.62 137 GLN A CA 1
ATOM 1075 C C . GLN A 1 137 ? -7.572 11.517 -4.894 1.00 83.62 137 GLN A C 1
ATOM 1077 O O . GLN A 1 137 ? -8.769 11.731 -5.036 1.00 83.62 137 GLN A O 1
ATOM 1082 N N . LEU A 1 138 ? -7.131 10.698 -3.935 1.00 78.38 138 LEU A N 1
ATOM 1083 C CA . LEU A 1 138 ? -8.043 9.996 -3.017 1.00 78.38 138 LEU A CA 1
ATOM 1084 C C . LEU A 1 138 ? -8.888 10.966 -2.175 1.00 78.38 138 LEU A C 1
ATOM 1086 O O . LEU A 1 138 ? -10.075 10.734 -1.953 1.00 78.38 138 LEU A O 1
ATOM 1090 N N . ALA A 1 139 ? -8.286 12.070 -1.729 1.00 76.94 139 ALA A N 1
ATOM 1091 C CA . ALA A 1 139 ? -8.952 13.088 -0.922 1.00 76.94 139 ALA A CA 1
ATOM 1092 C C . ALA A 1 139 ? -9.888 14.009 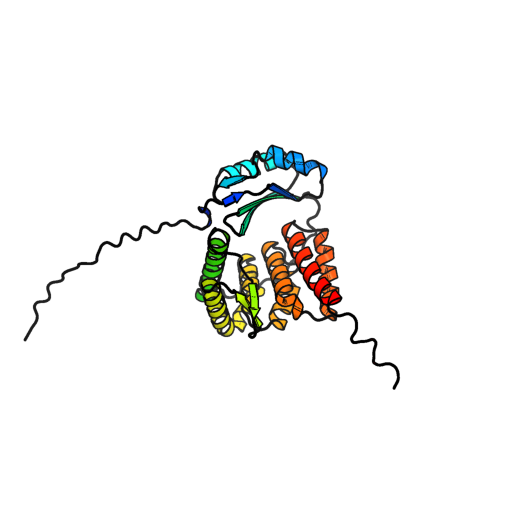-1.726 1.00 76.94 139 ALA A C 1
ATOM 1094 O O . ALA A 1 139 ? -10.664 14.752 -1.124 1.00 76.94 139 ALA A O 1
ATOM 1095 N N . SER A 1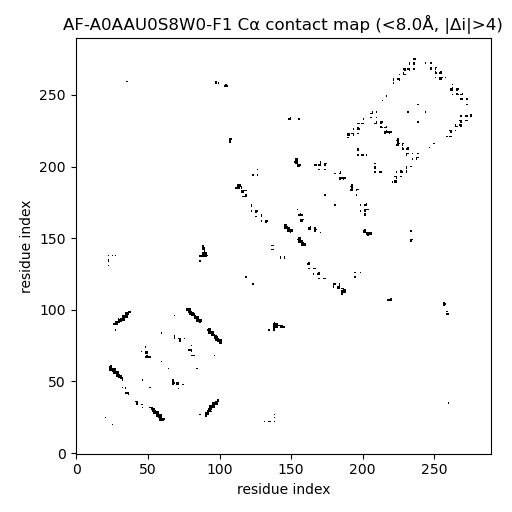 140 ? -9.832 13.991 -3.061 1.00 77.94 140 SER A N 1
ATOM 1096 C CA . SER A 1 140 ? -10.690 14.823 -3.904 1.00 77.94 140 SER A CA 1
ATOM 1097 C C . SER A 1 140 ? -12.080 14.187 -4.074 1.00 77.94 140 SER A C 1
ATOM 1099 O O . SER A 1 140 ? -12.182 13.007 -4.401 1.00 77.94 140 SER A O 1
ATOM 1101 N N . PRO A 1 141 ? -13.183 14.936 -3.897 1.00 69.75 141 PRO A N 1
ATOM 1102 C CA . PRO A 1 141 ? -14.524 14.443 -4.222 1.00 69.75 141 PRO A CA 1
ATOM 1103 C C . PRO A 1 141 ? -14.750 14.244 -5.729 1.00 69.75 141 PRO A C 1
ATOM 1105 O O . PRO A 1 141 ? -15.650 13.506 -6.123 1.00 69.75 141 PRO A O 1
ATOM 1108 N N . GLU A 1 142 ? -13.972 14.935 -6.567 1.00 74.25 142 GLU A N 1
ATOM 1109 C CA . GLU A 1 142 ? -14.177 15.024 -8.020 1.00 74.25 142 GLU A CA 1
ATOM 1110 C C . GLU A 1 142 ? -13.347 14.008 -8.818 1.00 74.25 142 GLU A C 1
ATOM 1112 O O . GLU A 1 142 ? -13.591 13.811 -10.006 1.00 74.25 142 GLU A O 1
ATOM 1117 N N . SER A 1 143 ? -12.370 13.357 -8.184 1.00 67.50 143 SER A N 1
ATOM 1118 C CA . SER A 1 143 ? -11.364 12.506 -8.838 1.00 67.50 143 SER A CA 1
ATOM 1119 C C . SER A 1 143 ? -11.892 11.163 -9.353 1.00 67.50 143 SER A C 1
ATOM 1121 O O . SER A 1 143 ? -11.187 10.476 -10.093 1.00 67.50 143 SER A O 1
ATOM 1123 N N . GLY A 1 144 ? -13.135 10.790 -9.029 1.00 70.19 144 GLY A N 1
ATOM 1124 C CA . GLY A 1 144 ? -13.677 9.472 -9.361 1.00 70.19 144 GLY A CA 1
ATOM 1125 C C . GLY A 1 144 ? -12.864 8.324 -8.734 1.00 70.19 144 GLY A C 1
ATOM 1126 O O . GLY A 1 144 ? -11.978 8.561 -7.913 1.00 70.19 144 GLY A O 1
ATOM 1127 N N . PRO A 1 145 ? -13.172 7.062 -9.079 1.00 75.38 145 PRO A N 1
ATOM 1128 C CA . PRO A 1 145 ? -12.436 5.925 -8.542 1.00 75.38 145 PRO A CA 1
ATOM 1129 C C . PRO A 1 145 ? -11.024 5.828 -9.132 1.00 75.38 145 PRO A C 1
ATOM 1131 O O . PRO A 1 145 ? -10.837 5.925 -10.352 1.00 75.38 145 PRO A O 1
ATOM 1134 N N . ILE A 1 146 ? -10.026 5.575 -8.282 1.00 83.88 146 ILE A N 1
ATOM 1135 C CA . ILE A 1 146 ? -8.640 5.389 -8.722 1.00 83.88 146 ILE A CA 1
ATOM 1136 C C . ILE A 1 146 ? -8.468 3.948 -9.195 1.00 83.88 146 ILE A C 1
ATOM 1138 O O . ILE A 1 146 ? -8.413 3.001 -8.415 1.00 83.88 146 ILE A O 1
ATOM 1142 N N . SER A 1 147 ? -8.358 3.780 -10.511 1.00 87.56 147 SER A N 1
ATOM 1143 C CA . SER A 1 147 ? -8.133 2.474 -11.127 1.00 87.56 147 SER A CA 1
ATOM 1144 C C . SER A 1 147 ? -6.638 2.210 -11.320 1.00 87.56 147 SER A C 1
ATOM 1146 O O . SER A 1 147 ? -6.024 2.761 -12.236 1.00 87.56 147 SER A O 1
ATOM 1148 N N . GLU A 1 148 ? -6.098 1.341 -10.464 1.00 91.19 148 GLU A N 1
ATOM 1149 C CA . GLU A 1 148 ? -4.765 0.727 -10.562 1.00 91.19 148 GLU A CA 1
ATOM 1150 C C . GLU A 1 148 ? -4.804 -0.520 -11.465 1.00 91.19 148 GLU A C 1
ATOM 1152 O O . GLU A 1 148 ? -5.751 -1.308 -11.406 1.00 91.19 148 GLU A O 1
ATOM 1157 N N . TYR A 1 149 ? -3.784 -0.720 -12.304 1.00 93.56 149 TYR A N 1
ATOM 1158 C CA . TYR A 1 149 ? -3.612 -1.945 -13.096 1.00 93.56 149 TYR A CA 1
ATOM 1159 C C . TYR A 1 149 ? -2.143 -2.181 -13.469 1.00 93.56 149 TYR A C 1
ATOM 1161 O O . TYR A 1 149 ? -1.351 -1.250 -13.519 1.00 93.56 149 TYR A O 1
ATOM 1169 N N . ILE A 1 150 ? -1.770 -3.430 -13.769 1.00 95.62 150 ILE A N 1
ATOM 1170 C CA . ILE A 1 150 ? -0.461 -3.729 -14.372 1.00 95.62 150 ILE A CA 1
ATOM 1171 C C . ILE A 1 150 ? -0.586 -3.681 -15.893 1.00 95.62 150 ILE A C 1
ATOM 1173 O O . ILE A 1 150 ? -1.279 -4.534 -16.462 1.00 95.62 150 ILE A O 1
ATOM 1177 N N . ASN A 1 151 ? 0.094 -2.726 -16.527 1.00 95.50 151 ASN A N 1
ATOM 1178 C CA . ASN A 1 151 ? 0.027 -2.489 -17.970 1.00 95.50 151 ASN A CA 1
ATOM 1179 C C . ASN A 1 151 ? 0.837 -3.510 -18.801 1.00 95.50 151 ASN A C 1
ATOM 1181 O O . ASN A 1 151 ? 1.402 -4.475 -18.273 1.00 95.50 151 ASN A O 1
ATOM 1185 N N . ASP A 1 152 ? 0.887 -3.285 -20.116 1.00 95.50 152 ASP A N 1
ATOM 1186 C CA . ASP A 1 152 ? 1.564 -4.161 -21.084 1.00 95.50 152 ASP A CA 1
ATOM 1187 C C . ASP A 1 152 ? 3.095 -4.133 -20.965 1.00 95.50 152 ASP A C 1
ATOM 1189 O O . ASP A 1 152 ? 3.757 -5.100 -21.329 1.00 95.50 152 ASP A O 1
ATOM 1193 N N . ASN A 1 153 ? 3.655 -3.070 -20.381 1.00 96.19 153 ASN A N 1
ATOM 1194 C CA . ASN A 1 153 ? 5.074 -2.979 -20.022 1.00 96.19 153 ASN A CA 1
ATOM 1195 C C . ASN A 1 153 ? 5.361 -3.580 -18.634 1.00 96.19 153 ASN A C 1
ATOM 1197 O O . ASN A 1 153 ? 6.449 -3.405 -18.088 1.00 96.19 153 ASN A O 1
ATOM 1201 N N . HIS A 1 154 ? 4.384 -4.284 -18.058 1.00 96.62 154 HIS A N 1
ATOM 1202 C CA . HIS A 1 154 ? 4.499 -5.036 -16.817 1.00 96.62 154 HIS A CA 1
ATOM 1203 C C . HIS A 1 154 ? 4.825 -4.204 -15.568 1.00 96.62 154 HIS A C 1
ATOM 1205 O O . HIS A 1 154 ? 5.442 -4.718 -14.634 1.00 96.62 154 HIS A O 1
ATOM 1211 N N . PHE A 1 155 ? 4.377 -2.950 -15.512 1.00 96.44 155 PHE A N 1
ATOM 1212 C CA . PHE A 1 155 ? 4.499 -2.101 -14.326 1.00 96.44 155 PHE A CA 1
ATOM 1213 C C . PHE A 1 155 ? 3.137 -1.553 -13.867 1.00 96.44 155 PHE A C 1
ATOM 1215 O O . PHE A 1 155 ? 2.160 -1.606 -14.617 1.00 96.44 155 PHE A O 1
ATOM 1222 N N . LEU A 1 156 ? 3.061 -1.093 -12.613 1.00 95.88 156 LEU A N 1
ATOM 1223 C CA . LEU A 1 156 ? 1.863 -0.500 -12.015 1.00 95.88 156 LEU A CA 1
ATOM 1224 C C . LEU A 1 156 ? 1.543 0.845 -12.660 1.00 95.88 156 LEU A C 1
ATOM 1226 O O . LEU A 1 156 ? 2.349 1.769 -12.626 1.00 95.88 156 LEU A O 1
ATOM 1230 N N . ASP A 1 157 ? 0.338 0.953 -13.194 1.00 96.75 157 ASP A N 1
ATOM 1231 C CA . ASP A 1 157 ? -0.137 2.104 -13.937 1.00 96.75 157 ASP A CA 1
ATOM 1232 C C . ASP A 1 157 ? -1.560 2.489 -13.505 1.00 96.75 157 ASP A C 1
ATOM 1234 O O . ASP A 1 157 ? -2.241 1.766 -12.768 1.00 96.75 157 ASP A O 1
ATOM 1238 N N . TYR A 1 158 ? -2.002 3.653 -13.969 1.00 94.88 158 TYR A N 1
ATOM 1239 C CA . TYR A 1 158 ? -3.235 4.303 -13.562 1.00 94.88 158 TYR A CA 1
ATOM 1240 C C . TYR A 1 158 ? -4.042 4.745 -14.774 1.00 94.88 158 TYR A C 1
ATOM 1242 O O . TYR A 1 158 ? -3.506 5.118 -15.814 1.00 94.88 158 TYR A O 1
ATOM 1250 N N . ARG A 1 159 ? -5.372 4.729 -14.648 1.00 91.38 159 ARG A N 1
ATOM 1251 C CA . ARG A 1 159 ? -6.245 5.354 -15.660 1.00 91.38 159 ARG A CA 1
ATOM 1252 C C . ARG A 1 159 ? -6.313 6.874 -15.511 1.00 91.38 159 ARG A C 1
ATOM 1254 O O . ARG A 1 159 ? -6.681 7.567 -16.453 1.00 91.38 159 ARG A O 1
ATOM 1261 N N . HIS A 1 160 ? -5.984 7.381 -14.326 1.00 91.12 160 HIS A N 1
ATOM 1262 C CA . HIS A 1 160 ? -5.913 8.808 -14.048 1.00 91.12 160 HIS A CA 1
ATOM 1263 C C . HIS A 1 160 ? -4.650 9.400 -14.687 1.00 91.12 160 HIS A C 1
ATOM 1265 O O . HIS A 1 160 ? -3.546 8.962 -14.369 1.00 91.12 160 HIS A O 1
ATOM 1271 N N . SER A 1 161 ? -4.805 10.409 -15.549 1.00 91.12 161 SER A N 1
ATOM 1272 C CA . SER A 1 161 ? -3.719 10.943 -16.387 1.00 91.12 161 SER A CA 1
ATOM 1273 C C . SER A 1 161 ? -2.506 11.416 -15.586 1.00 91.12 161 SER A C 1
ATOM 1275 O O . SER A 1 161 ? -1.385 11.044 -15.899 1.00 91.12 161 SER A O 1
ATOM 1277 N N . GLU A 1 162 ? -2.710 12.176 -14.509 1.00 91.44 162 GLU A N 1
ATOM 1278 C CA . GLU A 1 162 ? -1.597 12.680 -13.689 1.00 91.44 162 GLU A CA 1
ATOM 1279 C C . GLU A 1 162 ? -0.804 11.540 -13.025 1.00 91.44 162 GLU A C 1
ATOM 1281 O O . GLU A 1 162 ? 0.422 11.574 -12.979 1.00 91.44 162 GLU A O 1
ATOM 1286 N N . LEU A 1 163 ? -1.494 10.490 -12.563 1.00 92.81 163 LEU A N 1
ATOM 1287 C CA . LEU A 1 163 ? -0.848 9.337 -11.929 1.00 92.81 163 LEU A CA 1
ATOM 1288 C C . LEU A 1 163 ? -0.153 8.447 -12.966 1.00 92.81 163 LEU A C 1
ATOM 1290 O O . LEU A 1 163 ? 0.898 7.885 -12.670 1.00 92.81 163 LEU A O 1
ATOM 1294 N N . HIS A 1 164 ? -0.707 8.359 -14.177 1.00 94.88 164 HIS A N 1
ATOM 1295 C CA . HIS A 1 164 ? -0.082 7.694 -15.318 1.00 94.88 164 HIS A CA 1
ATOM 1296 C C . HIS A 1 164 ? 1.251 8.354 -15.699 1.00 94.88 164 HIS A C 1
ATOM 1298 O O . HIS A 1 164 ? 2.258 7.665 -15.849 1.00 94.88 164 HIS A O 1
ATOM 1304 N N . GLU A 1 165 ? 1.295 9.687 -15.784 1.00 95.44 165 GLU A N 1
ATOM 1305 C CA . GLU A 1 165 ? 2.536 10.416 -16.086 1.00 95.44 165 GLU A CA 1
ATOM 1306 C C . GLU A 1 165 ? 3.612 10.177 -15.015 1.00 95.44 165 GLU A C 1
ATOM 1308 O O . GLU A 1 165 ? 4.775 9.933 -15.347 1.00 95.44 165 GLU A O 1
ATOM 1313 N N . PHE A 1 166 ? 3.232 10.156 -13.730 1.00 94.50 166 PHE A N 1
ATOM 1314 C CA . PHE A 1 166 ? 4.156 9.778 -12.657 1.00 94.50 166 PHE A CA 1
ATOM 1315 C C . PHE A 1 166 ? 4.633 8.329 -12.777 1.00 94.50 166 PHE A C 1
ATOM 1317 O O . PHE A 1 166 ? 5.829 8.074 -12.632 1.00 94.50 166 PHE A O 1
ATOM 1324 N N . ALA A 1 167 ? 3.737 7.386 -13.076 1.00 95.25 167 ALA A N 1
ATOM 1325 C CA . ALA A 1 167 ? 4.098 5.983 -13.259 1.00 95.25 167 ALA A CA 1
ATOM 1326 C C . ALA A 1 167 ? 5.086 5.796 -14.425 1.00 95.25 167 ALA A C 1
ATOM 1328 O O . ALA A 1 167 ? 6.079 5.081 -14.286 1.00 95.25 167 ALA A O 1
ATOM 1329 N N . LEU A 1 168 ? 4.877 6.498 -15.54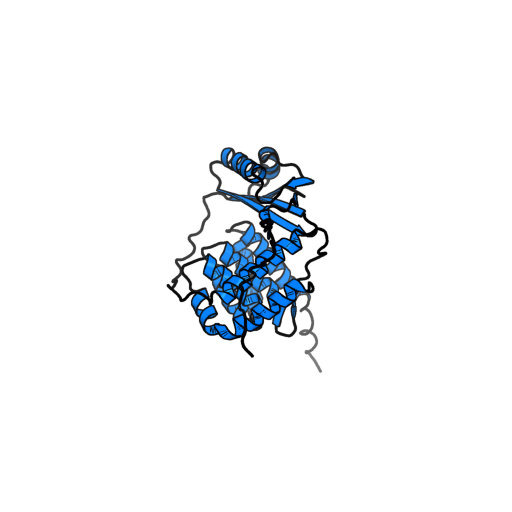6 1.00 96.19 168 LEU A N 1
ATOM 1330 C CA . LEU A 1 168 ? 5.799 6.508 -16.684 1.00 96.19 168 LEU A CA 1
ATOM 1331 C C . LEU A 1 168 ? 7.159 7.124 -16.341 1.00 96.19 168 LEU A C 1
ATOM 1333 O O . LEU A 1 168 ? 8.193 6.597 -16.763 1.00 96.19 168 LEU A O 1
ATOM 1337 N N . ALA A 1 169 ? 7.174 8.237 -15.605 1.00 95.19 169 ALA A N 1
ATOM 1338 C CA . ALA A 1 169 ? 8.410 8.880 -15.171 1.00 95.19 169 ALA A CA 1
ATOM 1339 C C . ALA A 1 169 ? 9.215 7.959 -14.244 1.00 95.19 169 ALA A C 1
ATOM 1341 O O . ALA A 1 169 ? 10.407 7.755 -14.473 1.00 95.19 169 ALA A O 1
ATOM 1342 N N . LEU A 1 170 ? 8.549 7.336 -13.266 1.00 94.88 170 LEU A N 1
ATOM 1343 C CA . LEU A 1 170 ? 9.153 6.357 -12.364 1.00 94.88 170 LEU A CA 1
ATOM 1344 C C . LEU A 1 170 ? 9.703 5.153 -13.133 1.00 94.88 170 LEU A C 1
ATOM 1346 O O . LEU A 1 170 ? 10.856 4.788 -12.923 1.00 94.88 170 LEU A O 1
ATOM 1350 N N . TYR A 1 171 ? 8.937 4.586 -14.069 1.00 95.19 171 TYR A N 1
ATOM 1351 C CA . TYR A 1 171 ? 9.388 3.465 -14.898 1.00 95.19 171 TYR A CA 1
ATOM 1352 C C . TYR A 1 171 ? 10.681 3.779 -15.661 1.00 95.19 171 TYR A C 1
ATOM 1354 O O . TYR A 1 171 ? 11.638 2.999 -15.637 1.00 95.19 171 TYR A O 1
ATOM 1362 N N . ARG A 1 172 ? 10.745 4.956 -16.295 1.00 93.81 172 ARG A N 1
ATOM 1363 C CA . ARG A 1 172 ? 11.945 5.406 -17.012 1.00 93.81 172 ARG A CA 1
ATOM 1364 C C . ARG A 1 172 ? 13.124 5.588 -16.064 1.00 93.81 172 ARG A C 1
ATOM 1366 O O . ARG A 1 172 ? 14.204 5.084 -16.355 1.00 93.81 172 ARG A O 1
ATOM 1373 N N . GLU A 1 173 ? 12.912 6.251 -14.936 1.00 91.31 173 GLU A N 1
ATOM 1374 C CA . GLU A 1 173 ? 13.964 6.552 -13.964 1.00 91.31 173 GLU A CA 1
ATOM 1375 C C . GLU A 1 173 ? 14.555 5.279 -13.335 1.00 91.31 173 GLU A C 1
ATOM 1377 O O . GLU A 1 173 ? 15.769 5.069 -13.325 1.00 91.31 173 GLU A O 1
ATOM 1382 N N . ILE A 1 174 ? 13.694 4.371 -12.873 1.00 89.81 174 ILE A N 1
ATOM 1383 C CA . ILE A 1 174 ? 14.091 3.106 -12.241 1.00 89.81 174 ILE A CA 1
ATOM 1384 C C . ILE A 1 174 ? 14.923 2.246 -13.189 1.00 89.81 174 ILE A C 1
ATOM 1386 O O . ILE A 1 174 ? 15.929 1.663 -12.770 1.00 89.81 174 ILE A O 1
ATOM 1390 N N . SER A 1 175 ? 14.555 2.207 -14.473 1.00 85.50 175 SER A N 1
ATOM 1391 C CA . SER A 1 175 ? 15.273 1.414 -15.473 1.00 85.50 175 SER A CA 1
ATOM 1392 C C . SER A 1 175 ? 16.759 1.796 -15.602 1.00 85.50 175 SER A C 1
ATOM 1394 O O . SER A 1 175 ? 17.590 0.937 -15.905 1.00 85.50 175 SER A O 1
ATOM 1396 N N . LEU A 1 176 ? 17.122 3.047 -15.287 1.00 87.56 176 LEU A N 1
ATOM 1397 C CA . LEU A 1 176 ? 18.500 3.555 -15.316 1.00 87.56 176 LEU A CA 1
ATOM 1398 C C . LEU A 1 176 ? 19.304 3.196 -14.055 1.00 87.56 176 LEU A C 1
ATOM 1400 O O . LEU A 1 176 ? 20.539 3.217 -14.065 1.00 87.56 176 LEU A O 1
ATOM 1404 N N . HIS A 1 177 ? 18.623 2.856 -12.958 1.00 85.62 177 HIS A N 1
ATOM 1405 C CA . HIS A 1 177 ? 19.208 2.753 -11.619 1.00 85.62 177 HIS A CA 1
ATOM 1406 C C . HIS A 1 177 ? 19.040 1.379 -10.961 1.00 85.62 177 HIS A C 1
ATOM 1408 O O . HIS A 1 177 ? 19.230 1.230 -9.753 1.00 85.62 177 HIS A O 1
ATOM 1414 N N . MET A 1 178 ? 18.803 0.343 -11.764 1.00 83.19 178 MET A N 1
ATOM 1415 C CA . MET A 1 178 ? 18.546 -1.021 -11.294 1.00 83.19 178 MET A CA 1
ATOM 1416 C C . MET A 1 178 ? 19.564 -1.600 -10.318 1.00 83.19 178 MET A C 1
ATOM 1418 O O . MET A 1 178 ? 19.187 -2.229 -9.331 1.00 83.19 178 MET A O 1
ATOM 1422 N N . SER A 1 179 ? 20.856 -1.386 -10.560 1.00 82.38 179 SER A N 1
ATOM 1423 C CA . SER A 1 179 ? 21.899 -1.879 -9.656 1.00 82.38 179 SER A CA 1
ATOM 1424 C C . SER A 1 179 ? 21.869 -1.189 -8.290 1.00 82.38 179 SER A C 1
ATOM 1426 O O . SER A 1 179 ? 22.268 -1.786 -7.296 1.00 82.38 179 SER A O 1
ATOM 1428 N N . ARG A 1 180 ? 21.393 0.060 -8.216 1.00 81.38 180 ARG A N 1
ATOM 1429 C CA . ARG A 1 180 ? 21.253 0.794 -6.952 1.00 81.38 180 ARG A CA 1
ATOM 1430 C C . ARG A 1 180 ? 20.034 0.317 -6.170 1.00 81.38 180 ARG A C 1
ATOM 1432 O O . ARG A 1 180 ? 20.162 0.090 -4.975 1.00 81.38 180 ARG A O 1
ATOM 1439 N N . ILE A 1 181 ? 18.915 0.087 -6.857 1.00 84.00 181 ILE A N 1
ATOM 1440 C CA . ILE A 1 181 ? 17.676 -0.459 -6.277 1.00 84.00 181 ILE A CA 1
ATOM 1441 C C . ILE A 1 181 ? 17.946 -1.806 -5.595 1.00 84.00 181 ILE A C 1
ATOM 1443 O O . ILE A 1 181 ? 17.586 -1.989 -4.435 1.00 84.00 181 ILE A O 1
ATOM 1447 N N . ASP A 1 182 ? 18.655 -2.714 -6.272 1.00 82.75 182 ASP A N 1
ATOM 1448 C CA . ASP A 1 182 ? 19.030 -4.016 -5.703 1.00 82.75 182 ASP A CA 1
ATOM 1449 C C . ASP A 1 182 ? 19.891 -3.902 -4.444 1.00 82.75 182 ASP A C 1
ATOM 1451 O O . ASP A 1 182 ? 19.730 -4.687 -3.515 1.00 82.75 182 ASP A O 1
ATOM 1455 N N . ASN A 1 183 ? 20.820 -2.947 -4.403 1.00 80.88 183 ASN A N 1
ATOM 1456 C CA . ASN A 1 183 ? 21.663 -2.779 -3.227 1.00 80.88 183 ASN A CA 1
ATOM 1457 C C . ASN A 1 183 ? 20.858 -2.171 -2.074 1.00 80.88 183 ASN A C 1
ATOM 1459 O O . ASN A 1 183 ? 20.977 -2.608 -0.933 1.00 80.88 183 ASN A O 1
ATOM 1463 N N . GLN A 1 184 ? 20.031 -1.164 -2.354 1.00 84.12 184 GLN A N 1
ATOM 1464 C CA . GLN A 1 184 ? 19.368 -0.388 -1.310 1.00 84.12 184 GLN A CA 1
ATOM 1465 C C . GLN A 1 184 ? 18.224 -1.130 -0.629 1.00 84.12 184 GLN A C 1
ATOM 1467 O O . GLN A 1 184 ? 17.860 -0.812 0.501 1.00 84.12 184 GLN A O 1
ATOM 1472 N N . VAL A 1 185 ? 17.719 -2.188 -1.256 1.00 83.50 185 VAL A N 1
ATOM 1473 C CA . VAL A 1 185 ? 16.786 -3.094 -0.596 1.00 83.50 185 VAL A CA 1
ATOM 1474 C C . VAL A 1 185 ? 17.405 -3.671 0.700 1.00 83.50 185 VAL A C 1
ATOM 1476 O O . VAL A 1 185 ? 16.712 -3.863 1.695 1.00 83.50 185 VAL A O 1
ATOM 1479 N N . ALA A 1 186 ? 18.736 -3.820 0.769 1.00 84.00 186 ALA A N 1
ATOM 1480 C CA . ALA A 1 186 ? 19.471 -4.248 1.962 1.00 84.00 186 ALA A CA 1
ATOM 1481 C C . ALA A 1 186 ? 19.865 -3.115 2.936 1.00 84.00 186 ALA A C 1
ATOM 1483 O O . ALA A 1 186 ? 20.728 -3.332 3.792 1.00 84.00 186 ALA A O 1
ATOM 1484 N N . SER A 1 187 ? 19.270 -1.921 2.823 1.00 85.81 187 SER A N 1
ATOM 1485 C CA . SER A 1 187 ? 19.553 -0.789 3.716 1.00 85.81 187 SER A CA 1
ATOM 1486 C C . SER A 1 187 ? 19.199 -1.091 5.174 1.00 85.81 187 SER A C 1
ATOM 1488 O O . SER A 1 187 ? 18.222 -1.784 5.468 1.00 85.81 187 SER A O 1
ATOM 1490 N N . CYS A 1 188 ? 19.969 -0.530 6.107 1.00 83.94 188 CYS A N 1
ATOM 1491 C CA . CYS A 1 188 ? 19.641 -0.545 7.534 1.00 83.94 188 CYS A CA 1
ATOM 1492 C C . CYS A 1 188 ? 18.450 0.358 7.890 1.00 83.94 188 CYS A C 1
ATOM 1494 O O . CYS A 1 188 ? 17.854 0.187 8.949 1.00 83.94 188 CYS A O 1
ATOM 1496 N N . ILE A 1 189 ? 18.065 1.284 7.009 1.00 85.56 189 ILE A N 1
ATOM 1497 C CA . ILE A 1 189 ? 16.986 2.243 7.252 1.00 85.56 189 ILE A CA 1
ATOM 1498 C C . ILE A 1 189 ? 15.679 1.687 6.678 1.00 85.56 189 ILE A C 1
ATOM 1500 O O . ILE A 1 189 ? 15.576 1.468 5.471 1.00 85.56 189 ILE A O 1
ATOM 1504 N N . SER A 1 190 ? 14.666 1.465 7.523 1.00 86.00 190 SER A N 1
ATOM 1505 C CA . SER A 1 190 ? 13.401 0.853 7.089 1.00 86.00 190 SER A CA 1
ATOM 1506 C C . SER A 1 190 ? 12.646 1.684 6.051 1.00 86.00 190 SER A C 1
ATOM 1508 O O . SER A 1 190 ? 12.132 1.121 5.088 1.00 86.00 190 SER A O 1
ATOM 1510 N N . GLU A 1 191 ? 12.659 3.012 6.171 1.00 86.81 191 GLU A N 1
ATOM 1511 C CA . GLU A 1 191 ? 12.062 3.925 5.187 1.00 86.81 191 GLU A CA 1
ATOM 1512 C C . GLU A 1 191 ? 12.679 3.763 3.788 1.00 86.81 191 GLU A C 1
ATOM 1514 O O . GLU A 1 191 ? 11.975 3.742 2.778 1.00 86.81 191 GLU A O 1
ATOM 1519 N N . GLU A 1 192 ? 13.998 3.572 3.707 1.00 87.50 192 GLU A N 1
ATOM 1520 C CA . GLU A 1 192 ? 14.665 3.325 2.429 1.00 87.50 192 GLU A CA 1
ATOM 1521 C C . GLU A 1 192 ? 14.261 1.973 1.839 1.00 87.50 192 GLU A C 1
ATOM 1523 O O . GLU A 1 192 ? 13.978 1.887 0.642 1.00 87.50 192 GLU A O 1
ATOM 1528 N N . ARG A 1 193 ? 14.182 0.928 2.675 1.00 89.69 193 ARG A N 1
ATOM 1529 C CA . ARG A 1 193 ? 13.704 -0.396 2.249 1.00 89.69 193 ARG A CA 1
ATOM 1530 C C . ARG A 1 193 ? 12.275 -0.314 1.718 1.00 89.69 193 ARG A C 1
ATOM 1532 O O . ARG A 1 193 ? 11.986 -0.839 0.644 1.00 89.69 193 ARG A O 1
ATOM 1539 N N . GLU A 1 194 ? 11.393 0.378 2.432 1.00 90.75 194 GLU A N 1
ATOM 1540 C CA . GLU A 1 194 ? 10.009 0.608 2.022 1.00 90.75 194 GLU A CA 1
ATOM 1541 C C . GLU A 1 194 ? 9.937 1.343 0.675 1.00 90.75 194 GLU A C 1
ATOM 1543 O O . GLU A 1 194 ? 9.211 0.922 -0.229 1.00 90.75 194 GLU A O 1
ATOM 1548 N N . ASN A 1 195 ? 10.699 2.426 0.514 1.00 90.38 195 ASN A N 1
ATOM 1549 C CA . ASN A 1 195 ? 10.728 3.202 -0.723 1.00 90.38 195 ASN A CA 1
ATOM 1550 C C . ASN A 1 195 ? 11.208 2.365 -1.909 1.00 90.38 195 ASN A C 1
ATOM 1552 O O . ASN A 1 195 ? 10.582 2.397 -2.968 1.00 90.38 195 ASN A O 1
ATOM 1556 N N . VAL A 1 196 ? 12.252 1.556 -1.724 1.00 91.81 196 VAL A N 1
ATOM 1557 C CA . VAL A 1 196 ? 12.723 0.628 -2.757 1.00 91.81 196 VAL A CA 1
ATOM 1558 C C . VAL A 1 196 ? 11.640 -0.381 -3.130 1.00 91.81 196 VAL A C 1
ATOM 1560 O O . VAL A 1 196 ? 11.378 -0.569 -4.316 1.00 91.81 196 VAL A O 1
ATOM 1563 N N . ILE A 1 197 ? 10.960 -0.993 -2.155 1.00 93.56 197 ILE A N 1
ATOM 1564 C CA . ILE A 1 197 ? 9.864 -1.930 -2.443 1.00 93.56 197 ILE A CA 1
ATOM 1565 C C . ILE A 1 197 ? 8.733 -1.234 -3.207 1.00 93.56 197 ILE A C 1
ATOM 1567 O O . ILE A 1 197 ? 8.198 -1.800 -4.156 1.00 93.56 197 ILE A O 1
ATOM 1571 N N . ASN A 1 198 ? 8.394 0.005 -2.853 1.00 93.25 198 ASN A N 1
ATOM 1572 C CA . ASN A 1 198 ? 7.390 0.770 -3.587 1.00 93.25 198 ASN A CA 1
ATOM 1573 C C . ASN A 1 198 ? 7.821 1.049 -5.034 1.00 93.25 198 ASN A C 1
ATOM 1575 O O . ASN A 1 198 ? 7.007 0.884 -5.942 1.00 93.25 198 ASN A O 1
ATOM 1579 N N . LEU A 1 199 ? 9.092 1.388 -5.265 1.00 93.88 199 LEU A N 1
ATOM 1580 C CA . LEU A 1 199 ? 9.641 1.605 -6.607 1.00 93.88 199 LEU A CA 1
ATOM 1581 C C . LEU A 1 199 ? 9.590 0.350 -7.477 1.00 93.88 199 LEU A C 1
ATOM 1583 O O . LEU A 1 199 ? 9.364 0.454 -8.678 1.00 93.88 199 LEU A O 1
ATOM 1587 N N . LEU A 1 200 ? 9.714 -0.846 -6.896 1.00 94.62 200 LEU A N 1
ATOM 1588 C CA . LEU A 1 200 ? 9.605 -2.094 -7.657 1.00 94.62 200 LEU A CA 1
ATOM 1589 C C . LEU A 1 200 ? 8.238 -2.270 -8.346 1.00 94.62 200 LEU A C 1
ATOM 1591 O O . LEU A 1 200 ? 8.160 -3.017 -9.322 1.00 94.62 200 LEU A O 1
ATOM 1595 N N . ASN A 1 201 ? 7.184 -1.556 -7.923 1.00 94.94 201 ASN A N 1
ATOM 1596 C CA . ASN A 1 201 ? 5.918 -1.514 -8.668 1.00 94.94 201 ASN A CA 1
ATOM 1597 C C . ASN A 1 201 ? 6.079 -0.935 -10.079 1.00 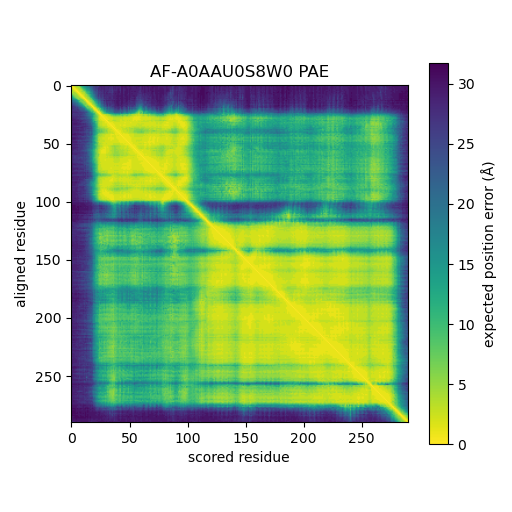94.94 201 ASN A C 1
ATOM 1599 O O . ASN A 1 201 ? 5.352 -1.326 -10.989 1.00 94.94 201 ASN A O 1
ATOM 1603 N N . PHE A 1 202 ? 7.053 -0.052 -10.277 1.00 95.75 202 PHE A N 1
ATOM 1604 C CA . PHE A 1 202 ? 7.294 0.653 -11.531 1.00 95.75 202 PHE A CA 1
ATOM 1605 C C . PHE A 1 202 ? 8.451 0.046 -12.331 1.00 95.75 202 PHE A C 1
ATOM 1607 O O . PHE A 1 202 ? 8.931 0.651 -13.274 1.00 95.75 202 PHE A O 1
ATOM 1614 N N . LEU A 1 203 ? 8.926 -1.147 -11.967 1.00 93.69 203 LEU A N 1
ATOM 1615 C CA . LEU A 1 203 ? 10.126 -1.741 -12.554 1.00 93.69 203 LEU A CA 1
ATOM 1616 C C . LEU A 1 203 ? 9.937 -2.262 -13.994 1.00 93.69 203 LEU A C 1
ATOM 1618 O O . LEU A 1 203 ? 10.858 -2.208 -14.805 1.00 93.69 203 LEU A O 1
ATOM 1622 N N . GLY A 1 204 ? 8.774 -2.836 -14.305 1.00 94.56 204 GLY A N 1
ATOM 1623 C CA . GLY A 1 204 ? 8.555 -3.556 -15.568 1.00 94.56 204 GLY A CA 1
ATOM 1624 C C . GLY A 1 204 ? 9.167 -4.966 -15.625 1.00 94.56 204 GLY A C 1
ATOM 1625 O O . GLY A 1 204 ? 9.178 -5.592 -16.680 1.00 94.56 204 GLY A O 1
ATOM 1626 N N . ASP A 1 205 ? 9.656 -5.495 -14.497 1.00 95.25 205 ASP A N 1
ATOM 1627 C CA . ASP A 1 205 ? 10.123 -6.883 -14.340 1.00 95.25 205 ASP A CA 1
ATOM 1628 C C . ASP A 1 205 ? 9.420 -7.534 -13.131 1.00 95.25 205 ASP A C 1
ATOM 1630 O O . ASP A 1 205 ? 9.947 -7.518 -12.008 1.00 95.25 205 ASP A O 1
ATOM 1634 N N . PRO A 1 206 ? 8.217 -8.110 -13.334 1.00 95.12 206 PRO A N 1
ATOM 1635 C CA . PRO A 1 206 ? 7.433 -8.718 -12.261 1.00 95.12 206 PRO A CA 1
ATOM 1636 C C . PRO A 1 206 ? 8.167 -9.830 -11.519 1.00 95.12 206 PRO A C 1
ATOM 1638 O O . PRO A 1 206 ? 8.032 -9.947 -10.306 1.00 95.12 206 PRO A O 1
ATOM 1641 N N . ASN A 1 207 ? 8.959 -10.650 -12.217 1.00 94.44 207 ASN A N 1
ATOM 1642 C CA . ASN A 1 207 ? 9.643 -11.788 -11.601 1.00 94.44 207 ASN A CA 1
ATOM 1643 C C . ASN A 1 207 ? 10.701 -11.319 -10.601 1.00 94.44 207 ASN A C 1
ATOM 1645 O O . ASN A 1 207 ? 10.855 -11.903 -9.525 1.00 94.44 207 ASN A O 1
ATOM 1649 N N . ARG A 1 208 ? 11.431 -10.254 -10.944 1.00 93.12 208 ARG A N 1
ATOM 1650 C CA . ARG A 1 208 ? 12.384 -9.621 -10.031 1.00 93.12 208 ARG A CA 1
ATOM 1651 C C . ARG A 1 208 ? 11.681 -8.927 -8.876 1.00 93.12 208 ARG A C 1
ATOM 1653 O O . ARG A 1 208 ? 12.093 -9.138 -7.739 1.00 93.12 208 ARG A O 1
ATOM 1660 N N . ALA A 1 209 ? 10.627 -8.162 -9.155 1.00 94.44 209 ALA A N 1
ATOM 1661 C CA . ALA A 1 209 ? 9.847 -7.473 -8.133 1.00 94.44 209 ALA A CA 1
ATOM 1662 C C . ALA A 1 209 ? 9.270 -8.461 -7.100 1.00 94.44 209 ALA A C 1
ATOM 1664 O O . ALA A 1 209 ? 9.465 -8.272 -5.901 1.00 94.44 209 ALA A O 1
ATOM 1665 N N . ILE A 1 210 ? 8.663 -9.562 -7.567 1.00 94.75 210 ILE A N 1
ATOM 1666 C CA . ILE A 1 210 ? 8.160 -10.656 -6.724 1.00 94.75 210 ILE A CA 1
ATOM 1667 C C . ILE A 1 210 ? 9.294 -11.242 -5.890 1.00 94.75 210 ILE A C 1
ATOM 1669 O O . ILE A 1 210 ? 9.212 -11.201 -4.668 1.00 94.75 210 ILE A O 1
ATOM 1673 N N . ARG A 1 211 ? 10.375 -11.726 -6.522 1.00 92.81 211 ARG A N 1
ATOM 1674 C CA . ARG A 1 211 ? 11.499 -12.362 -5.811 1.00 92.81 211 ARG A CA 1
ATOM 1675 C C . ARG A 1 211 ? 12.050 -11.470 -4.705 1.00 92.81 211 ARG A C 1
ATOM 1677 O O . ARG A 1 211 ? 12.375 -11.967 -3.633 1.00 92.81 211 ARG A O 1
ATOM 1684 N N . ILE A 1 212 ? 12.180 -10.171 -4.971 1.00 91.88 212 ILE A N 1
ATOM 1685 C CA . ILE A 1 212 ? 12.623 -9.226 -3.954 1.00 91.88 212 ILE A CA 1
ATOM 1686 C C . ILE A 1 212 ? 11.572 -9.151 -2.847 1.00 91.88 212 ILE A C 1
ATOM 1688 O O . ILE A 1 212 ? 11.920 -9.455 -1.715 1.00 91.88 212 ILE A O 1
ATOM 1692 N N . ALA A 1 213 ? 10.305 -8.852 -3.140 1.00 93.12 213 ALA A N 1
ATOM 1693 C CA . ALA A 1 213 ? 9.265 -8.727 -2.115 1.00 93.12 213 ALA A CA 1
ATOM 1694 C C . ALA A 1 213 ? 9.109 -9.971 -1.220 1.00 93.12 213 ALA A C 1
ATOM 1696 O O . ALA A 1 213 ? 8.925 -9.813 -0.015 1.00 93.12 213 ALA A O 1
ATOM 1697 N N . GLU A 1 214 ? 9.262 -11.189 -1.755 1.00 91.62 214 GLU A N 1
ATOM 1698 C CA . GLU A 1 214 ? 9.223 -12.428 -0.958 1.00 91.62 214 GLU A CA 1
ATOM 1699 C C . GLU A 1 214 ? 10.231 -12.402 0.206 1.00 91.62 214 GLU A C 1
ATOM 1701 O O . GLU A 1 214 ? 9.914 -12.827 1.317 1.00 91.62 214 GLU A O 1
ATOM 1706 N N . THR A 1 215 ? 11.419 -11.824 -0.008 1.00 88.94 215 THR A N 1
ATOM 1707 C CA . THR A 1 215 ? 12.467 -11.725 1.023 1.00 88.94 215 THR A CA 1
ATOM 1708 C C . THR A 1 215 ? 12.161 -10.715 2.140 1.00 88.94 215 THR A C 1
ATOM 1710 O O . THR A 1 215 ? 12.814 -10.762 3.178 1.00 88.94 215 THR A O 1
ATOM 1713 N N . TYR A 1 216 ? 11.154 -9.845 1.973 1.00 89.56 216 TYR A N 1
ATOM 1714 C CA . TYR A 1 216 ? 10.774 -8.798 2.943 1.00 89.56 216 TYR A CA 1
ATOM 1715 C C . TYR A 1 216 ? 9.438 -9.072 3.630 1.00 89.56 216 TYR A C 1
ATOM 1717 O O . TYR A 1 216 ? 8.968 -8.253 4.418 1.00 89.56 216 TYR A O 1
ATOM 1725 N N . LEU A 1 217 ? 8.825 -10.234 3.392 1.00 87.44 217 LEU A N 1
ATOM 1726 C CA . LEU A 1 217 ? 7.589 -10.629 4.077 1.00 87.44 217 LEU A CA 1
ATOM 1727 C C . LEU A 1 217 ? 7.757 -10.792 5.592 1.00 87.44 217 LEU A C 1
ATOM 1729 O O . LEU A 1 217 ? 6.773 -10.720 6.329 1.00 87.44 217 LEU A O 1
ATOM 1733 N N . ALA A 1 218 ? 8.996 -10.983 6.041 1.00 84.00 218 ALA A N 1
ATOM 1734 C CA . ALA A 1 218 ? 9.390 -11.083 7.439 1.00 84.00 218 ALA A CA 1
ATOM 1735 C C . ALA A 1 218 ? 10.342 -9.947 7.864 1.00 84.00 218 ALA A C 1
ATOM 1737 O O . ALA A 1 218 ? 11.122 -10.135 8.791 1.00 84.00 218 ALA A O 1
ATOM 1738 N N . ASP A 1 219 ? 10.324 -8.789 7.185 1.00 85.31 219 ASP A N 1
ATOM 1739 C CA . ASP A 1 219 ? 11.108 -7.622 7.627 1.00 85.31 219 ASP A CA 1
ATOM 1740 C C . ASP A 1 219 ? 10.705 -7.209 9.052 1.00 85.31 219 ASP A C 1
ATOM 1742 O O . ASP A 1 219 ? 9.551 -7.382 9.443 1.00 85.31 219 ASP A O 1
ATOM 1746 N N . GLU A 1 220 ? 11.636 -6.663 9.834 1.00 80.19 220 GLU A N 1
ATOM 1747 C CA . GLU A 1 220 ? 11.372 -6.190 11.201 1.00 80.19 220 GLU A CA 1
ATOM 1748 C C . GLU A 1 220 ? 10.333 -5.058 11.227 1.00 80.19 220 GLU A C 1
ATOM 1750 O O . GLU A 1 220 ? 9.473 -4.989 12.114 1.00 80.19 220 GLU A O 1
ATOM 1755 N N . ASP A 1 221 ? 10.361 -4.211 10.197 1.00 82.38 221 ASP A N 1
ATOM 1756 C CA . ASP A 1 221 ? 9.515 -3.039 10.088 1.00 82.38 221 ASP A CA 1
ATOM 1757 C C . ASP A 1 221 ? 8.192 -3.389 9.395 1.00 82.38 221 ASP A C 1
ATOM 1759 O O . ASP A 1 221 ? 8.141 -3.977 8.309 1.00 82.38 221 ASP A O 1
ATOM 1763 N N . ALA A 1 222 ? 7.085 -3.016 10.038 1.00 79.31 222 ALA A N 1
ATOM 1764 C CA . ALA A 1 222 ? 5.755 -3.307 9.525 1.00 79.31 222 ALA A CA 1
ATOM 1765 C C . ALA A 1 222 ? 5.485 -2.620 8.180 1.00 79.31 222 ALA A C 1
ATOM 1767 O O . ALA A 1 222 ? 4.851 -3.216 7.313 1.00 79.31 222 ALA A O 1
ATOM 1768 N N . SER A 1 223 ? 5.941 -1.386 7.966 1.00 83.00 223 SER A N 1
ATOM 1769 C CA . SER A 1 223 ? 5.709 -0.658 6.712 1.00 83.00 223 SER A CA 1
ATOM 1770 C C . SER A 1 223 ? 6.396 -1.344 5.531 1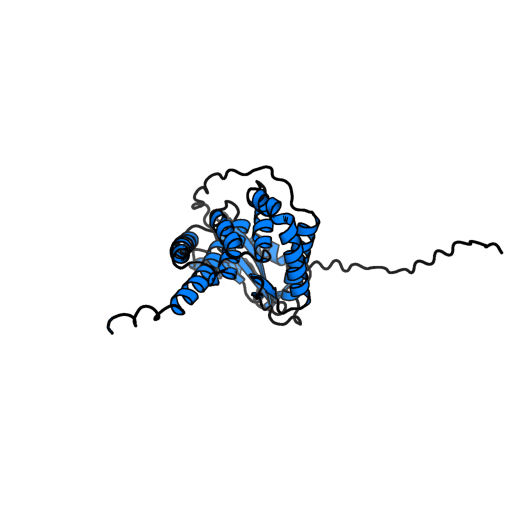.00 83.00 223 SER A C 1
ATOM 1772 O O . SER A 1 223 ? 5.813 -1.460 4.447 1.00 83.00 223 SER A O 1
ATOM 1774 N N . VAL A 1 224 ? 7.582 -1.908 5.769 1.00 88.19 224 VAL A N 1
ATOM 1775 C CA . VAL A 1 224 ? 8.333 -2.690 4.781 1.00 88.19 224 VAL A CA 1
ATOM 1776 C C . VAL A 1 224 ? 7.588 -3.982 4.428 1.00 88.19 224 VAL A C 1
ATOM 1778 O O . VAL A 1 224 ? 7.320 -4.226 3.247 1.00 88.19 224 VAL A O 1
ATOM 1781 N N . ARG A 1 225 ? 7.148 -4.762 5.429 1.00 88.19 225 ARG A N 1
ATOM 1782 C CA . ARG A 1 225 ? 6.323 -5.969 5.201 1.00 88.19 225 ARG A CA 1
ATOM 1783 C C . ARG A 1 225 ? 5.044 -5.653 4.430 1.00 88.19 225 ARG A C 1
ATOM 1785 O O . ARG A 1 225 ? 4.701 -6.339 3.469 1.00 88.19 225 ARG A O 1
ATOM 1792 N N . ASN A 1 226 ? 4.342 -4.590 4.817 1.00 84.69 226 ASN A N 1
ATOM 1793 C CA . ASN A 1 226 ? 3.092 -4.179 4.179 1.00 84.69 226 ASN A CA 1
ATOM 1794 C C . ASN A 1 226 ? 3.282 -3.787 2.712 1.00 84.69 226 ASN A C 1
ATOM 1796 O O . ASN A 1 226 ? 2.441 -4.128 1.874 1.00 84.69 226 ASN A O 1
ATOM 1800 N N . SER A 1 227 ? 4.381 -3.102 2.398 1.00 90.94 227 SER A N 1
ATOM 1801 C CA . SER A 1 227 ? 4.742 -2.760 1.022 1.00 90.94 227 SER A CA 1
ATOM 1802 C C . SER A 1 227 ? 5.066 -4.013 0.209 1.00 90.94 227 SER A C 1
ATOM 1804 O O . SER A 1 227 ? 4.604 -4.137 -0.925 1.00 90.94 227 SER A O 1
ATOM 1806 N N . ALA A 1 228 ? 5.758 -4.991 0.806 1.00 93.44 228 ALA A N 1
ATOM 1807 C CA . ALA A 1 228 ? 6.046 -6.272 0.164 1.00 93.44 228 ALA A CA 1
ATOM 1808 C C . ALA A 1 228 ? 4.760 -7.051 -0.162 1.00 93.44 228 ALA A C 1
ATOM 1810 O O . ALA A 1 228 ? 4.569 -7.485 -1.299 1.00 93.44 228 ALA A O 1
ATOM 1811 N N . PHE A 1 229 ? 3.828 -7.160 0.791 1.00 91.00 229 PHE A N 1
ATOM 1812 C CA . PHE A 1 229 ? 2.529 -7.793 0.547 1.00 91.00 229 PHE A CA 1
ATOM 1813 C C . PHE A 1 229 ? 1.712 -7.073 -0.529 1.00 91.00 229 PHE A C 1
ATOM 1815 O O . PHE A 1 229 ? 1.128 -7.736 -1.388 1.00 91.00 229 PHE A O 1
ATOM 1822 N N . ARG A 1 230 ? 1.670 -5.730 -0.508 1.00 89.31 230 ARG A N 1
ATOM 1823 C CA . ARG A 1 230 ? 0.974 -4.947 -1.542 1.00 89.31 230 ARG A CA 1
ATOM 1824 C C . ARG A 1 230 ? 1.560 -5.234 -2.921 1.00 89.31 230 ARG A C 1
ATOM 1826 O O . ARG A 1 230 ? 0.794 -5.467 -3.848 1.00 89.31 230 ARG A O 1
ATOM 1833 N N . LEU A 1 231 ? 2.887 -5.262 -3.044 1.00 94.62 231 LEU A N 1
ATOM 1834 C CA . LEU A 1 231 ? 3.550 -5.568 -4.308 1.00 94.62 231 LEU A CA 1
ATOM 1835 C C . LEU A 1 231 ? 3.170 -6.965 -4.812 1.00 94.62 231 LEU A C 1
ATOM 1837 O O . LEU A 1 231 ? 2.779 -7.119 -5.967 1.00 94.62 231 LEU A O 1
ATOM 1841 N N . LEU A 1 232 ? 3.240 -7.986 -3.952 1.00 95.12 232 LEU A N 1
ATOM 1842 C CA . LEU A 1 232 ? 2.874 -9.352 -4.340 1.00 95.12 232 LEU A CA 1
ATOM 1843 C C . LEU A 1 232 ? 1.411 -9.460 -4.780 1.00 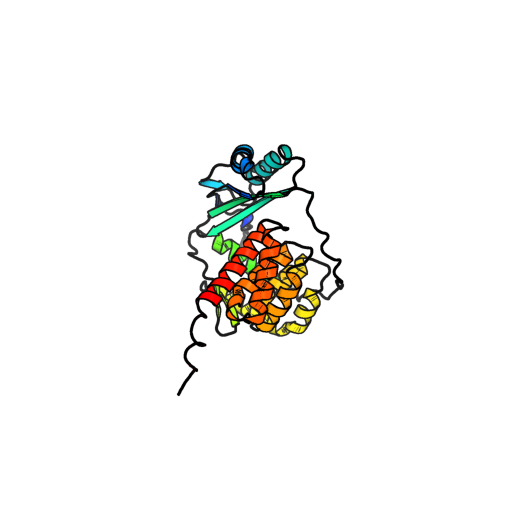95.12 232 LEU A C 1
ATOM 1845 O O . LEU A 1 232 ? 1.119 -10.189 -5.726 1.00 95.12 232 LEU A O 1
ATOM 1849 N N . ALA A 1 233 ? 0.504 -8.722 -4.135 1.00 90.75 233 ALA A N 1
ATOM 1850 C CA . ALA A 1 233 ? -0.890 -8.646 -4.556 1.00 90.75 233 ALA A CA 1
ATOM 1851 C C . ALA A 1 233 ? -1.021 -8.014 -5.954 1.00 90.75 233 ALA A C 1
ATOM 1853 O O . ALA A 1 233 ? -1.640 -8.615 -6.829 1.00 90.75 233 ALA A O 1
ATOM 1854 N N . SER A 1 234 ? -0.362 -6.876 -6.210 1.00 91.19 234 SER A N 1
ATOM 1855 C CA . SER A 1 234 ? -0.367 -6.211 -7.525 1.00 91.19 234 SER A CA 1
ATOM 1856 C C . SER A 1 234 ? 0.151 -7.113 -8.655 1.00 91.19 234 SER A C 1
ATOM 1858 O O . SER A 1 234 ? -0.356 -7.077 -9.777 1.00 91.19 234 SER A O 1
ATOM 1860 N N . PHE A 1 235 ? 1.148 -7.955 -8.368 1.00 94.62 235 PHE A N 1
ATOM 1861 C CA . PHE A 1 235 ? 1.755 -8.872 -9.338 1.00 94.62 235 PHE A CA 1
ATOM 1862 C C . PHE A 1 235 ? 1.267 -10.323 -9.217 1.00 94.62 235 PHE A C 1
ATOM 1864 O O . PHE A 1 235 ? 1.883 -11.226 -9.792 1.00 94.62 235 PHE A O 1
ATOM 1871 N N . SER A 1 236 ? 0.136 -10.572 -8.549 1.00 92.25 236 SER A N 1
ATOM 1872 C CA . SER A 1 236 ? -0.399 -11.919 -8.290 1.00 92.25 236 SER A CA 1
ATOM 1873 C C . SER A 1 236 ? -0.528 -12.779 -9.556 1.00 92.25 236 SER A C 1
ATOM 1875 O O . SER A 1 236 ? -0.235 -13.985 -9.558 1.00 92.25 236 SER A O 1
ATOM 1877 N N . LYS A 1 237 ? -0.868 -12.152 -10.691 1.00 90.81 237 LYS A N 1
ATOM 1878 C CA . LYS A 1 237 ? -0.968 -12.814 -12.001 1.00 90.81 237 LYS A CA 1
ATOM 1879 C C . LYS A 1 237 ? 0.346 -13.454 -12.471 1.00 90.81 237 LYS A C 1
ATOM 1881 O O . LYS A 1 237 ? 0.294 -14.493 -13.128 1.00 90.81 237 LYS A O 1
ATOM 1886 N N . TYR A 1 238 ? 1.503 -12.945 -12.048 1.00 93.19 238 TYR A N 1
ATOM 1887 C CA . TYR A 1 238 ? 2.825 -13.473 -12.416 1.00 93.19 238 TYR A CA 1
ATOM 1888 C C . TYR A 1 238 ? 3.393 -14.493 -11.415 1.00 93.19 238 TYR A C 1
ATOM 1890 O O . TYR A 1 238 ? 4.334 -15.209 -11.739 1.00 93.19 238 TYR A O 1
ATOM 1898 N N . ILE A 1 239 ? 2.807 -14.627 -10.221 1.00 92.25 239 ILE A N 1
ATOM 1899 C CA . ILE A 1 239 ? 3.273 -15.582 -9.201 1.00 92.25 239 ILE A CA 1
ATOM 1900 C C . ILE A 1 239 ? 3.042 -17.026 -9.669 1.00 92.25 239 ILE A C 1
ATOM 1902 O O . ILE A 1 239 ? 1.916 -17.417 -9.967 1.00 92.25 239 ILE A O 1
ATOM 1906 N N . THR A 1 240 ? 4.078 -17.860 -9.721 1.00 88.50 240 THR A N 1
ATOM 1907 C CA . THR A 1 240 ? 3.925 -19.259 -10.166 1.00 88.50 240 THR A CA 1
ATOM 1908 C C . THR A 1 240 ? 3.072 -20.084 -9.196 1.00 88.50 240 THR A C 1
ATOM 1910 O O . THR A 1 240 ? 3.064 -19.807 -8.000 1.00 88.50 240 THR A O 1
ATOM 1913 N N . VAL A 1 241 ? 2.425 -21.155 -9.673 1.00 84.19 241 VAL A N 1
ATOM 1914 C CA . VAL A 1 241 ? 1.647 -22.078 -8.814 1.00 84.19 241 VAL A CA 1
ATOM 1915 C C . VAL A 1 241 ? 2.495 -22.629 -7.660 1.00 84.19 241 VAL A C 1
ATOM 1917 O O . VAL A 1 241 ? 2.012 -22.740 -6.533 1.00 84.19 241 VAL A O 1
ATOM 1920 N N . ARG A 1 242 ? 3.775 -22.929 -7.926 1.00 81.75 242 ARG A N 1
ATOM 1921 C CA . ARG A 1 242 ? 4.730 -23.402 -6.914 1.00 81.75 242 ARG A CA 1
ATOM 1922 C C . ARG A 1 242 ? 4.957 -22.352 -5.823 1.00 81.75 242 ARG A C 1
ATOM 1924 O O . ARG A 1 242 ? 4.908 -22.696 -4.646 1.00 81.75 242 ARG A O 1
ATOM 1931 N N . SER A 1 243 ? 5.166 -21.093 -6.205 1.00 87.31 243 SER A N 1
ATOM 1932 C CA . SER A 1 243 ? 5.331 -19.981 -5.259 1.00 87.31 243 SER A CA 1
ATOM 1933 C C . SER A 1 243 ? 4.029 -19.653 -4.525 1.00 87.31 243 SER A C 1
ATOM 1935 O O . SER A 1 243 ? 4.061 -19.318 -3.346 1.00 87.31 243 SER A O 1
ATOM 1937 N N . SER A 1 244 ? 2.867 -19.804 -5.174 1.00 88.06 244 SER A N 1
ATOM 1938 C CA . SER A 1 244 ? 1.571 -19.465 -4.578 1.00 88.06 244 SER A CA 1
ATOM 1939 C C . SER A 1 244 ? 1.297 -20.217 -3.280 1.00 88.06 244 SER A C 1
ATOM 1941 O O . SER A 1 244 ? 0.757 -19.620 -2.358 1.00 88.06 244 SER A O 1
ATOM 1943 N N . GLN A 1 245 ? 1.648 -21.505 -3.180 1.00 86.44 245 GLN A N 1
ATOM 1944 C CA . GLN A 1 245 ? 1.404 -22.250 -1.940 1.00 86.44 245 GLN A CA 1
ATOM 1945 C C . GLN A 1 245 ? 2.276 -21.737 -0.791 1.00 86.44 245 GLN A C 1
ATOM 1947 O O . GLN A 1 245 ? 1.756 -21.455 0.280 1.00 86.44 245 GLN A O 1
ATOM 1952 N N . HIS A 1 246 ? 3.569 -21.536 -1.045 1.00 88.50 246 HIS A N 1
ATOM 1953 C CA . HIS A 1 246 ? 4.487 -20.971 -0.059 1.00 88.50 246 HIS A CA 1
ATOM 1954 C C . HIS A 1 246 ? 4.022 -19.590 0.437 1.00 88.50 246 HIS A C 1
ATOM 1956 O O . HIS A 1 246 ? 4.005 -19.333 1.638 1.00 88.50 246 HIS A O 1
ATOM 1962 N N . LEU A 1 247 ? 3.578 -18.726 -0.480 1.00 90.31 247 LEU A N 1
ATOM 1963 C CA . LEU A 1 247 ? 3.071 -17.394 -0.148 1.00 90.31 247 LEU A CA 1
ATOM 1964 C C . LEU A 1 247 ? 1.747 -17.419 0.612 1.00 90.31 247 LEU A C 1
ATOM 1966 O O . LEU A 1 247 ? 1.549 -16.594 1.500 1.00 90.31 247 LEU A O 1
ATOM 1970 N N . LEU A 1 248 ? 0.857 -18.364 0.300 1.00 88.69 248 LEU A N 1
ATOM 1971 C CA . LEU A 1 248 ? -0.359 -18.583 1.082 1.00 88.69 248 LEU A CA 1
ATOM 1972 C C . LEU A 1 248 ? -0.022 -19.006 2.512 1.00 88.69 248 LEU A C 1
ATOM 1974 O O . LEU A 1 248 ? -0.626 -18.485 3.443 1.00 88.69 248 LEU A O 1
ATOM 1978 N N . ASP A 1 249 ? 0.945 -19.905 2.695 1.00 86.62 249 ASP A N 1
ATOM 1979 C CA . ASP A 1 249 ? 1.352 -20.359 4.026 1.00 86.62 249 ASP A CA 1
ATOM 1980 C C . ASP A 1 249 ? 1.941 -19.193 4.845 1.00 86.62 249 ASP A C 1
ATOM 1982 O O . ASP A 1 249 ? 1.555 -18.989 5.998 1.00 86.62 249 ASP A O 1
ATOM 1986 N N . LEU A 1 250 ? 2.801 -18.365 4.235 1.00 85.25 250 LEU A N 1
ATOM 1987 C CA . LEU A 1 250 ? 3.343 -17.154 4.865 1.00 85.25 250 LEU A CA 1
ATOM 1988 C C . LEU A 1 250 ? 2.251 -16.132 5.212 1.00 85.25 250 LEU A C 1
ATOM 1990 O O . LEU A 1 250 ? 2.202 -15.644 6.342 1.00 85.25 250 LEU A O 1
ATOM 1994 N N . ALA A 1 251 ? 1.347 -15.834 4.276 1.00 86.19 251 ALA A N 1
ATOM 1995 C CA . ALA A 1 251 ? 0.242 -14.906 4.510 1.00 86.19 251 ALA A CA 1
ATOM 1996 C C . ALA A 1 251 ? -0.690 -15.410 5.628 1.00 86.19 251 ALA A C 1
ATOM 1998 O O . ALA A 1 251 ? -1.073 -14.642 6.507 1.00 86.19 251 ALA A O 1
ATOM 1999 N N . CYS A 1 252 ? -1.006 -16.709 5.649 1.00 83.56 252 CYS A N 1
ATOM 2000 C CA . CYS A 1 252 ? -1.806 -17.334 6.703 1.00 83.56 252 CYS A CA 1
ATOM 2001 C C . CYS A 1 252 ? -1.128 -17.274 8.078 1.00 83.56 252 CYS A C 1
ATOM 2003 O O . CYS A 1 252 ? -1.813 -17.055 9.080 1.00 83.56 252 CYS A O 1
ATOM 2005 N N . ASN A 1 253 ? 0.195 -17.439 8.146 1.00 80.81 253 ASN A N 1
ATOM 2006 C CA . ASN A 1 253 ? 0.944 -17.283 9.395 1.00 80.81 253 ASN A CA 1
ATOM 2007 C C . ASN A 1 253 ? 0.873 -15.837 9.912 1.00 80.81 253 ASN A C 1
ATOM 2009 O O . ASN A 1 253 ? 0.611 -15.621 11.098 1.00 80.81 253 ASN A O 1
ATOM 2013 N N . ASN A 1 254 ? 0.978 -14.848 9.020 1.00 78.06 254 ASN A N 1
ATOM 2014 C CA . ASN A 1 254 ? 0.838 -13.437 9.385 1.00 78.06 254 ASN A CA 1
ATOM 2015 C C . ASN A 1 254 ? -0.581 -13.064 9.841 1.00 78.06 254 ASN A C 1
ATOM 2017 O O . ASN A 1 254 ? -0.756 -12.128 10.612 1.00 78.06 254 ASN A O 1
ATOM 2021 N N . LEU A 1 255 ? -1.621 -13.832 9.500 1.00 75.88 255 LEU A N 1
ATOM 2022 C CA . LEU A 1 255 ? -2.945 -13.594 10.091 1.00 75.88 255 LEU A CA 1
ATOM 2023 C C . LEU A 1 255 ? -2.964 -13.758 11.621 1.00 75.88 255 LEU A C 1
ATOM 2025 O O . LEU A 1 255 ? -3.828 -13.181 12.282 1.00 75.88 255 LEU A O 1
ATOM 2029 N N . ARG A 1 256 ? -2.034 -14.538 12.186 1.00 68.69 256 ARG A N 1
ATOM 2030 C CA . ARG A 1 256 ? -2.037 -14.922 13.605 1.00 68.69 256 ARG A CA 1
ATOM 2031 C C . ARG A 1 256 ? -1.169 -14.012 14.475 1.00 68.69 256 ARG A C 1
ATOM 2033 O O . ARG A 1 256 ? -1.624 -13.590 15.536 1.00 68.69 256 ARG A O 1
ATOM 2040 N N . ASN A 1 257 ? 0.033 -13.667 14.012 1.00 61.75 257 ASN A N 1
ATOM 2041 C CA . ASN A 1 257 ? 1.106 -13.174 14.891 1.00 61.75 257 ASN A CA 1
ATOM 2042 C C . ASN A 1 257 ? 1.573 -11.734 14.601 1.00 61.75 257 ASN A C 1
ATOM 2044 O O . ASN A 1 257 ? 2.637 -11.333 15.060 1.00 61.75 257 ASN A O 1
ATOM 2048 N N . THR A 1 258 ? 0.815 -10.937 13.841 1.00 66.69 258 THR A N 1
ATOM 2049 C CA . THR A 1 258 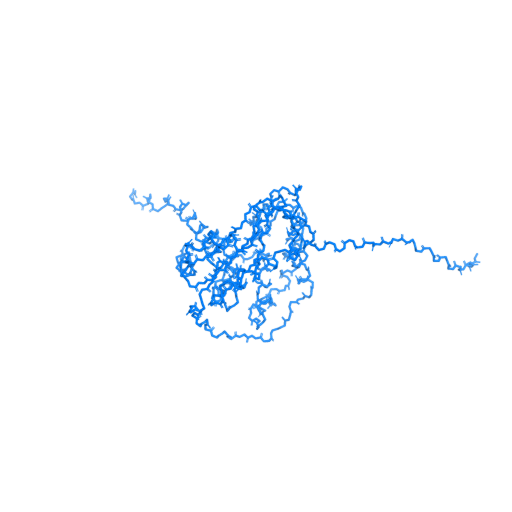? 1.282 -9.603 13.411 1.00 66.69 258 THR A CA 1
ATOM 2050 C C . THR A 1 258 ? 0.222 -8.503 13.545 1.00 66.69 258 THR A C 1
ATOM 2052 O O . THR A 1 258 ? -0.909 -8.750 13.982 1.00 66.69 258 THR A O 1
ATOM 2055 N N . THR A 1 259 ? 0.602 -7.272 13.170 1.00 68.94 259 THR A N 1
ATOM 2056 C CA . THR A 1 259 ? -0.243 -6.065 13.232 1.00 68.94 259 THR A CA 1
ATOM 2057 C C . THR A 1 259 ? -1.476 -6.183 12.334 1.00 68.94 259 THR A C 1
ATOM 2059 O O . THR A 1 259 ? -1.499 -6.976 11.392 1.00 68.94 259 THR A O 1
ATOM 2062 N N . PHE A 1 260 ? -2.503 -5.363 12.562 1.00 70.56 260 PHE A N 1
ATOM 2063 C CA . PHE A 1 260 ? -3.678 -5.298 11.688 1.00 70.56 260 PHE A CA 1
ATOM 2064 C C . PHE A 1 260 ? -3.298 -5.069 10.228 1.00 70.56 260 PHE A C 1
ATOM 2066 O O . PHE A 1 260 ? -3.875 -5.691 9.340 1.00 70.56 260 PHE A O 1
ATOM 2073 N N . THR A 1 261 ? -2.353 -4.162 9.969 1.00 69.19 261 THR A N 1
ATOM 2074 C CA . THR A 1 261 ? -1.949 -3.852 8.594 1.00 69.19 261 THR A CA 1
ATOM 2075 C C . THR A 1 261 ? -1.392 -5.093 7.917 1.00 69.19 261 THR A C 1
ATOM 2077 O O . THR A 1 261 ? -1.831 -5.418 6.816 1.00 69.19 261 THR A O 1
ATOM 2080 N N . ASP A 1 262 ? -0.524 -5.824 8.622 1.00 73.00 262 ASP A N 1
ATOM 2081 C CA . ASP A 1 262 ? 0.059 -7.067 8.123 1.00 73.00 262 ASP A CA 1
ATOM 2082 C C . ASP A 1 262 ? -1.046 -8.098 7.833 1.00 73.00 262 ASP A C 1
ATOM 2084 O O . ASP A 1 262 ? -1.047 -8.724 6.772 1.00 73.00 262 ASP A O 1
ATOM 2088 N N . ARG A 1 263 ? -2.042 -8.230 8.725 1.00 76.56 263 ARG A N 1
ATOM 2089 C CA . ARG A 1 263 ? -3.194 -9.128 8.526 1.00 76.56 263 ARG A CA 1
ATOM 2090 C C . ARG A 1 263 ? -4.024 -8.722 7.311 1.00 76.56 263 ARG A C 1
ATOM 2092 O O . ARG A 1 263 ? -4.339 -9.562 6.478 1.00 76.56 263 ARG A O 1
ATOM 2099 N N . ASN A 1 264 ? -4.358 -7.438 7.183 1.00 77.06 264 ASN A N 1
ATOM 2100 C CA . ASN A 1 264 ? -5.160 -6.920 6.078 1.00 77.06 264 ASN A CA 1
ATOM 2101 C C . ASN A 1 264 ? -4.440 -7.125 4.736 1.00 77.06 264 ASN A C 1
ATOM 2103 O O . ASN A 1 264 ? -5.014 -7.655 3.789 1.00 77.06 264 ASN A O 1
ATOM 2107 N N . LYS A 1 265 ? -3.144 -6.802 4.661 1.00 82.56 265 LYS A N 1
ATOM 2108 C CA . LYS A 1 265 ? -2.346 -7.026 3.449 1.00 82.56 265 LYS A CA 1
ATOM 2109 C C . LYS A 1 265 ? -2.157 -8.513 3.135 1.00 82.56 265 LYS A C 1
ATOM 2111 O O . LYS A 1 265 ? -2.204 -8.887 1.965 1.00 82.56 265 LYS A O 1
ATOM 2116 N N . SER A 1 266 ? -2.055 -9.362 4.157 1.00 84.62 266 SER A N 1
ATOM 2117 C CA . SER A 1 266 ? -2.060 -10.821 3.991 1.00 84.62 266 SER A CA 1
ATOM 2118 C C . SER A 1 266 ? -3.391 -11.326 3.425 1.00 84.62 266 SER A C 1
ATOM 2120 O O . SER A 1 266 ? -3.383 -12.138 2.504 1.00 84.62 266 SER A O 1
ATOM 2122 N N . LEU A 1 267 ? -4.535 -10.819 3.905 1.00 84.38 267 LEU A N 1
ATOM 2123 C CA . LEU A 1 267 ? -5.860 -11.160 3.367 1.00 84.38 267 LEU A CA 1
ATOM 2124 C C . LEU A 1 267 ? -6.017 -10.737 1.905 1.00 84.38 267 LEU A C 1
ATOM 2126 O O . LEU A 1 267 ? -6.548 -11.512 1.111 1.00 84.38 267 LEU A O 1
ATOM 2130 N N . VAL A 1 268 ? -5.526 -9.548 1.537 1.00 85.25 268 VAL A N 1
ATOM 2131 C CA . VAL A 1 268 ? -5.511 -9.096 0.137 1.00 85.25 268 VAL A CA 1
ATOM 2132 C C . VAL A 1 268 ? -4.709 -10.076 -0.723 1.00 85.25 268 VAL A C 1
ATOM 2134 O O . VAL A 1 268 ? -5.233 -10.575 -1.714 1.00 85.25 268 VAL A O 1
ATOM 2137 N N . LEU A 1 269 ? -3.484 -10.435 -0.316 1.00 87.88 269 LEU A N 1
ATOM 2138 C CA . LEU A 1 269 ? -2.676 -11.408 -1.057 1.00 87.88 269 LEU A CA 1
ATOM 2139 C C . LEU A 1 269 ? -3.364 -12.781 -1.157 1.00 87.88 269 LEU A C 1
ATOM 2141 O O . LEU A 1 269 ? -3.367 -13.386 -2.227 1.00 87.88 269 LEU A O 1
ATOM 2145 N N . ILE A 1 270 ? -3.974 -13.272 -0.073 1.00 88.06 270 ILE A N 1
ATOM 2146 C CA . ILE A 1 270 ? -4.732 -14.533 -0.078 1.00 88.06 270 ILE A CA 1
ATOM 2147 C C . ILE A 1 270 ? -5.883 -14.460 -1.084 1.00 88.06 270 ILE A C 1
ATOM 2149 O O . ILE A 1 270 ? -6.027 -15.369 -1.897 1.00 88.06 270 ILE A O 1
ATOM 2153 N N . SER A 1 271 ? -6.674 -13.385 -1.065 1.00 86.62 271 SER A N 1
ATOM 2154 C CA . SER A 1 271 ? -7.791 -13.182 -1.994 1.00 86.62 271 SER A CA 1
ATOM 2155 C C . SER A 1 271 ? -7.329 -13.225 -3.453 1.00 86.62 271 SER A C 1
ATOM 2157 O O . SER A 1 271 ? -7.913 -13.940 -4.271 1.00 86.62 271 SER A O 1
ATOM 2159 N N . GLU A 1 272 ? -6.236 -12.530 -3.768 1.00 88.25 272 GLU A N 1
ATOM 2160 C CA . GLU A 1 272 ? -5.635 -12.510 -5.105 1.00 88.25 272 GLU A CA 1
ATOM 2161 C C . GLU A 1 272 ? -5.145 -13.901 -5.547 1.00 88.25 272 GLU A C 1
ATOM 2163 O O . GLU A 1 272 ? -5.461 -14.381 -6.641 1.00 88.25 272 GLU A O 1
ATOM 2168 N N . LEU A 1 273 ? -4.415 -14.606 -4.675 1.00 88.12 273 LEU A N 1
ATOM 2169 C CA . LEU A 1 273 ? -3.887 -15.943 -4.964 1.00 88.12 273 LEU A CA 1
ATOM 2170 C C . LEU A 1 273 ? -4.990 -17.005 -5.078 1.00 88.12 273 LEU A C 1
ATOM 2172 O O . LEU A 1 273 ? -4.876 -17.929 -5.889 1.00 88.12 273 LEU A O 1
ATOM 2176 N N . LEU A 1 274 ? -6.059 -16.893 -4.286 1.00 85.25 274 LEU A N 1
ATOM 2177 C CA . LEU A 1 274 ? -7.203 -17.799 -4.359 1.00 85.25 274 LEU A CA 1
ATOM 2178 C C . LEU A 1 274 ? -8.016 -17.564 -5.627 1.00 85.25 274 LEU A C 1
ATOM 2180 O O . LEU A 1 274 ? -8.287 -18.537 -6.324 1.00 85.25 274 LEU A O 1
ATOM 2184 N N . THR A 1 275 ? -8.309 -16.309 -5.979 1.00 80.94 275 THR A N 1
ATOM 2185 C CA . THR A 1 275 ? -9.003 -15.960 -7.233 1.00 80.94 275 THR A CA 1
ATOM 2186 C C . THR A 1 275 ? -8.269 -16.548 -8.437 1.00 80.94 275 THR A C 1
ATOM 2188 O O . THR A 1 275 ? -8.882 -17.150 -9.319 1.00 80.94 275 THR A O 1
ATOM 2191 N N . LYS A 1 276 ? -6.932 -16.494 -8.431 1.00 68.62 276 LYS A N 1
ATOM 2192 C CA . LYS A 1 276 ? -6.102 -17.150 -9.444 1.00 68.62 276 LYS A CA 1
ATOM 2193 C C . LYS A 1 276 ? -6.284 -18.669 -9.484 1.00 68.62 276 LYS A C 1
ATOM 2195 O O . LYS A 1 276 ? -6.443 -19.225 -10.568 1.00 68.62 276 LYS A O 1
ATOM 2200 N N . LYS A 1 277 ? -6.282 -19.349 -8.330 1.00 62.34 277 LYS A N 1
ATOM 2201 C CA . LYS A 1 277 ? -6.534 -20.800 -8.263 1.00 62.34 277 LYS A CA 1
ATOM 2202 C C . LYS A 1 277 ? -7.940 -21.154 -8.764 1.00 62.34 277 LYS A C 1
ATOM 2204 O O . LYS A 1 277 ? -8.086 -22.176 -9.426 1.00 62.34 277 LYS A O 1
ATOM 2209 N N . THR A 1 278 ? -8.951 -20.323 -8.494 1.00 58.19 278 THR A N 1
ATOM 2210 C CA . THR A 1 278 ? -10.340 -20.535 -8.950 1.00 58.19 278 THR A CA 1
ATOM 2211 C C . THR A 1 278 ? -10.531 -20.276 -10.445 1.00 58.19 278 THR A C 1
ATOM 2213 O O . THR A 1 278 ? -11.436 -20.848 -11.041 1.00 58.19 278 THR A O 1
ATOM 2216 N N . LEU A 1 279 ? -9.666 -19.469 -11.065 1.00 51.41 279 LEU A N 1
ATOM 2217 C CA . LEU A 1 279 ? -9.623 -19.257 -12.518 1.00 51.41 279 LEU A CA 1
ATOM 2218 C C . LEU A 1 279 ? -8.756 -20.293 -13.261 1.00 51.41 279 LEU A C 1
ATOM 2220 O O . LEU A 1 279 ? -8.768 -20.328 -14.489 1.00 51.41 279 LEU A O 1
ATOM 2224 N N . GLN A 1 280 ? -8.014 -21.139 -12.536 1.00 49.81 280 GLN A N 1
ATOM 2225 C CA . GLN A 1 280 ? -7.177 -22.211 -13.088 1.00 49.81 280 GLN A CA 1
ATOM 2226 C C . GLN A 1 280 ? -7.714 -23.667 -13.003 1.00 49.81 280 GLN A C 1
ATOM 2228 O O . GLN A 1 280 ? -6.932 -24.572 -13.311 1.00 49.81 280 GLN A O 1
ATOM 2233 N N . PRO A 1 281 ? -8.978 -24.001 -12.653 1.00 42.62 281 PRO A N 1
ATOM 2234 C CA . PRO A 1 281 ? -9.431 -25.381 -12.740 1.00 42.62 281 PRO A CA 1
ATOM 2235 C C . PRO A 1 281 ? -9.923 -25.723 -14.162 1.00 42.62 281 PRO A C 1
ATOM 2237 O O . PRO A 1 281 ? -10.751 -25.024 -14.739 1.00 42.62 281 PRO A O 1
ATOM 2240 N N . ILE A 1 282 ? -9.464 -26.886 -14.651 1.00 46.12 282 ILE A N 1
ATOM 2241 C CA . ILE A 1 282 ? -9.843 -27.613 -15.884 1.00 46.12 282 ILE A CA 1
ATOM 2242 C C . ILE A 1 282 ? -9.121 -27.184 -17.186 1.00 46.12 282 ILE A C 1
ATOM 2244 O O . ILE A 1 282 ? -9.738 -26.857 -18.192 1.00 46.12 282 ILE A O 1
ATOM 2248 N N . GLN A 1 283 ? -7.791 -27.303 -17.227 1.00 42.03 283 GLN A N 1
ATOM 2249 C CA . GLN A 1 283 ? -7.087 -27.669 -18.479 1.00 42.03 283 GLN A CA 1
ATOM 2250 C C . GLN A 1 283 ? -6.284 -28.975 -18.366 1.00 42.03 283 GLN A C 1
ATOM 2252 O O . GLN A 1 283 ? -5.729 -29.452 -19.349 1.00 42.03 283 GLN A O 1
ATOM 2257 N N . SER A 1 284 ? -6.271 -29.615 -17.194 1.00 44.03 284 SER A N 1
ATOM 2258 C CA . SER A 1 284 ? -5.527 -30.854 -16.936 1.00 44.03 284 SER A CA 1
ATOM 2259 C C . SER A 1 284 ? -6.389 -32.126 -16.883 1.00 44.03 284 SER A C 1
ATOM 2261 O O . SER A 1 284 ? -5.885 -33.164 -16.473 1.00 44.03 284 SER A O 1
ATOM 2263 N N . ALA A 1 285 ? -7.659 -32.084 -17.313 1.00 43.78 285 ALA A N 1
ATOM 2264 C CA . ALA A 1 285 ? -8.552 -33.255 -17.292 1.00 43.78 285 ALA A CA 1
ATOM 2265 C C . ALA A 1 285 ? -8.926 -33.836 -18.675 1.00 43.78 285 ALA A C 1
ATOM 2267 O O . ALA A 1 285 ? -9.623 -34.842 -18.711 1.00 43.78 285 ALA A O 1
ATOM 2268 N N . ASN A 1 286 ? -8.455 -33.268 -19.797 1.00 39.94 286 ASN A N 1
ATOM 2269 C CA . ASN A 1 286 ? -8.839 -33.726 -21.149 1.00 39.94 286 ASN A CA 1
ATOM 2270 C C . ASN A 1 286 ? -7.707 -34.362 -21.978 1.00 39.94 286 ASN A C 1
ATOM 2272 O O . ASN A 1 286 ? -7.879 -34.549 -23.175 1.00 39.94 286 ASN A O 1
ATOM 2276 N N . ASN A 1 287 ? -6.579 -34.734 -21.368 1.00 44.88 287 ASN A N 1
ATOM 2277 C CA . ASN A 1 287 ? -5.557 -35.554 -22.034 1.00 44.88 287 ASN A CA 1
ATOM 2278 C C . ASN A 1 287 ? -5.402 -36.895 -21.311 1.00 44.88 287 ASN A C 1
ATOM 2280 O O . ASN A 1 287 ? -4.353 -37.189 -20.743 1.00 44.88 287 ASN A O 1
ATOM 2284 N N . VAL A 1 288 ? -6.471 -37.689 -21.314 1.00 43.81 288 VAL A N 1
ATOM 2285 C CA . VAL A 1 288 ? -6.389 -39.143 -21.162 1.00 43.81 288 VAL A CA 1
ATOM 2286 C C . VAL A 1 288 ? -7.324 -39.739 -22.215 1.00 43.81 288 VAL A C 1
ATOM 2288 O O . VAL A 1 288 ? -8.515 -39.442 -22.225 1.00 43.81 288 VAL A O 1
ATOM 2291 N N . ASP A 1 289 ? -6.718 -40.532 -23.093 1.00 44.25 289 ASP A N 1
ATOM 2292 C CA . ASP A 1 289 ? -7.286 -41.416 -24.116 1.00 44.25 289 ASP A CA 1
ATOM 2293 C C . ASP A 1 289 ? -7.764 -40.802 -25.448 1.00 44.25 289 ASP A C 1
ATOM 2295 O O . ASP A 1 289 ? -8.923 -40.438 -25.659 1.00 44.25 289 ASP A O 1
ATOM 2299 N N . SER A 1 290 ? -6.841 -40.802 -26.417 1.00 38.91 290 SER A N 1
ATOM 2300 C CA . SER A 1 290 ? -7.099 -41.074 -27.841 1.00 38.91 290 SER A CA 1
ATOM 2301 C C . SER A 1 290 ? -5.924 -41.848 -28.426 1.00 38.91 290 SER A C 1
ATOM 2303 O O . SER A 1 290 ? -4.780 -41.377 -28.238 1.00 38.91 290 SER A O 1
#

Mean predicted aligned error: 11.81 Å

Foldseek 3Di:
DDDDDDDDPDDDDPPPPPPPPQQQFQKAQAQEEAEADPPVVCGVVLRVQLVDDHGDIGGQNDVSLVVSQVSSCVVCVQWDWDWHWDQAAQRHIYIYIYTHHPPFPPPQDDAQADPADADDVVLVVLLVVLVSVVSVLSNDNPNPDWDWAQDPLRAIATPRPVNRVSLVVLLVRCQVCVVRLVNQCRHPDLVSVLSSLQSLRSPSDLVVSLVSLVVQCRPPDPSNNLSSLVSCLNSVVVQDPVRLVVLLVSLVVQCPRHTPSSVVSSVSNNVSSVVVVVVPPPPPPPPDDD